Protein AF-0000000084720239 (afdb_homodimer)

Secondary structure (DSSP, 8-state):
-HHHHHHHHHH-STT--HHHHHHHHT--HHHHHHHH-SHHHHHHHHHHHHHHHHHHHHHHHHHSSSSHHHHHHHHHHTTS-SSHHHHTT--HHHHHHHHHTTS-HHHHHHHHHHHHHHHHHHHHHHHHHHHTTSB-TTS-HHHHHHHHHHHHHHHHHHHHTT--HHHHHHHHHHHHHTTB--/-HHHHHHHHHH-STT--HHHHHHHHT--HHHHHHHH-SHHHHHHHHHHHHHHHHHHHHHHHHHSSSSHHHHHHHHHHTTS-SSHHHHTT--HHHHHHHHHTTS-HHHHHHHHHHHHHHHHHHHHHHHHHHHTTSB-TTS-HHHHHHHHHHHHHHHHHHHHTT--HHHHHHHHHHHHHTTB--

Organism: Cystobacter fuscus (strain ATCC 25194 / DSM 2262 / NBRC 100088 / M29) (NCBI:txid1242864)

Radius of gyration: 20.99 Å; Cα contacts (8 Å, |Δi|>4): 482; chains: 2; bounding box: 48×57×39 Å

Nearest PDB structures (foldseek):
  2g7s-assembly1_A-2  TM=8.317E-01  e=1.756E-05  Agrobacterium fabrum str. C58
  2g3b-assembly1_B  TM=8.197E-01  e=4.058E-05  Rhodococcus jostii RHA1
  4yze-assembly1_C  TM=7.922E-01  e=3.332E-05  Escherichia coli K-12
  2gfn-assembly1_B  TM=8.121E-01  e=4.322E-04  Rhodococcus jostii RHA1
  2hku-assembly1_B  TM=6.685E-01  e=5.263E-04  Rhodococcus jostii RHA1

Sequence (364 aa):
MEKAIDVFWSKGFAATSTDDLLNAMGIGRQSLYNAFGDKRQLYLEALRAYQRNTTSGHLARLTSPTSPLDGILDLLIGLVPEDDARRSLGCMGVGSVGEFGTTDPELIEMREKIAPVLHARLVQRIREGQAKGEIDGSLEPAEAASFIQMTMTGLQVAARGGAGADDLHGLARFTVDRLRAKMEKAIDVFWSKGFAATSTDDLLNAMGIGRQSLYNAFGDKRQLYLEALRAYQRNTTSGHLARLTSPTSPLDGILDLLIGLVPEDDARRSLGCMGVGSVGEFGTTDPELIEMREKIAPVLHARLVQRIREGQAKGEIDGSLEPAEAASFIQMTMTGLQVAARGGAGADDLHGLARFTVDRLRAK

Solvent-accessible surface area (backbone atoms only — not comparable to full-atom values): 18760 Å² total; per-residue (Å²): 103,70,50,50,31,52,50,40,42,65,46,32,69,68,62,47,48,71,64,58,47,30,65,64,60,70,52,53,71,66,56,46,37,73,74,46,45,52,72,66,50,40,47,53,51,27,50,51,53,50,49,53,54,49,50,54,50,42,51,48,37,34,60,66,43,88,48,33,64,58,1,53,41,40,32,50,46,66,73,54,47,87,51,64,76,63,23,33,45,41,42,55,68,62,38,48,31,60,60,44,26,71,76,39,67,68,61,44,50,54,48,64,64,50,53,56,56,56,41,52,50,39,22,50,38,43,48,52,13,29,76,71,60,56,24,35,72,83,59,56,40,65,60,53,25,51,46,50,54,32,46,51,48,14,52,30,53,40,20,12,51,57,55,51,60,67,61,50,44,50,49,37,50,54,55,50,59,58,44,39,43,128,103,69,51,51,30,53,50,40,40,64,45,33,70,69,64,46,46,72,64,58,48,30,64,62,60,69,51,53,71,67,56,46,36,72,73,47,45,51,72,67,51,41,46,53,50,28,50,50,54,49,49,53,54,50,50,52,51,42,52,48,36,35,60,66,44,86,48,34,62,56,1,52,42,40,33,50,47,67,72,54,46,86,49,63,76,64,23,32,46,41,42,54,68,60,39,49,32,60,60,42,27,70,76,39,68,68,61,45,50,55,48,64,63,48,53,54,55,57,41,53,52,40,23,52,36,44,48,52,13,29,74,71,60,55,23,35,72,84,59,56,40,64,59,53,25,52,48,51,53,33,44,51,48,15,51,30,53,41,20,12,50,57,54,52,60,67,61,50,43,49,48,38,52,54,54,52,59,58,44,38,43,128

Structure (mmCIF, N/CA/C/O backbone):
data_AF-0000000084720239-model_v1
#
loop_
_entity.id
_entity.type
_entity.pdbx_description
1 polymer 'Transcriptional regulator, TetR family'
#
loop_
_atom_site.group_PDB
_atom_site.id
_atom_site.type_symbol
_atom_site.label_atom_id
_atom_site.label_alt_id
_atom_site.label_comp_id
_atom_site.label_asym_id
_atom_site.label_entity_id
_atom_site.label_seq_id
_atom_site.pdbx_PDB_ins_code
_atom_site.Cartn_x
_atom_site.Cartn_y
_atom_site.Cartn_z
_atom_site.occupancy
_atom_site.B_iso_or_equiv
_atom_site.auth_seq_id
_atom_site.auth_comp_id
_atom_site.auth_asym_id
_atom_site.auth_atom_id
_atom_site.pdbx_PDB_model_num
ATOM 1 N N . MET A 1 1 ? 21.906 -10.68 -12.008 1 92.69 1 MET A N 1
ATOM 2 C CA . MET A 1 1 ? 21.016 -10.359 -10.891 1 92.69 1 MET A CA 1
ATOM 3 C C . MET A 1 1 ? 19.969 -9.328 -11.305 1 92.69 1 MET A C 1
ATOM 5 O O . MET A 1 1 ? 18.797 -9.469 -10.977 1 92.69 1 MET A O 1
ATOM 9 N N . GLU A 1 2 ? 20.359 -8.336 -12.109 1 95.5 2 GLU A N 1
ATOM 10 C CA . GLU A 1 2 ? 19.453 -7.266 -12.531 1 95.5 2 GLU A CA 1
ATOM 11 C C . GLU A 1 2 ? 18.297 -7.816 -13.367 1 95.5 2 GLU A C 1
ATOM 13 O O . GLU A 1 2 ? 17.156 -7.375 -13.227 1 95.5 2 GLU A O 1
ATOM 18 N N . LYS A 1 3 ? 18.594 -8.742 -14.164 1 96.94 3 LYS A N 1
ATOM 19 C CA . LYS A 1 3 ? 17.547 -9.344 -15 1 96.94 3 LYS A CA 1
ATOM 20 C C . LYS A 1 3 ? 16.562 -10.141 -14.156 1 96.94 3 LYS A C 1
ATOM 22 O O . LYS A 1 3 ? 15.359 -10.117 -14.422 1 96.94 3 LYS A O 1
ATOM 27 N N . ALA A 1 4 ? 17.094 -10.859 -13.164 1 97.5 4 ALA A N 1
ATOM 28 C CA . ALA A 1 4 ? 16.219 -11.602 -12.25 1 97.5 4 ALA A CA 1
ATOM 29 C C . ALA A 1 4 ? 15.32 -10.648 -11.461 1 97.5 4 ALA A C 1
ATOM 31 O O . ALA A 1 4 ? 14.125 -10.906 -11.297 1 97.5 4 ALA A O 1
ATOM 32 N N . ILE A 1 5 ? 15.922 -9.555 -11 1 97.81 5 ILE A N 1
ATOM 33 C CA . ILE A 1 5 ? 15.164 -8.539 -10.273 1 97.81 5 ILE A CA 1
ATOM 34 C C . ILE A 1 5 ? 14.016 -8.023 -11.141 1 97.81 5 ILE A C 1
ATOM 36 O O . ILE A 1 5 ? 12.875 -7.953 -10.695 1 97.81 5 ILE A O 1
ATOM 40 N N . ASP A 1 6 ? 14.297 -7.75 -12.375 1 97.19 6 ASP A N 1
ATOM 41 C CA . ASP A 1 6 ? 13.289 -7.195 -13.281 1 97.19 6 ASP A CA 1
ATOM 42 C C . ASP A 1 6 ? 12.109 -8.148 -13.438 1 97.19 6 ASP A C 1
ATOM 44 O O . ASP A 1 6 ? 10.953 -7.719 -13.453 1 97.19 6 ASP A O 1
ATOM 48 N N . VAL A 1 7 ? 12.398 -9.445 -13.555 1 97.69 7 VAL A N 1
ATOM 49 C CA . VAL A 1 7 ? 11.359 -10.453 -13.742 1 97.69 7 VAL A CA 1
ATOM 50 C C . VAL A 1 7 ? 10.508 -10.57 -12.484 1 97.69 7 VAL A C 1
ATOM 52 O O . VAL A 1 7 ? 9.281 -10.469 -12.539 1 97.69 7 VAL A O 1
ATOM 55 N N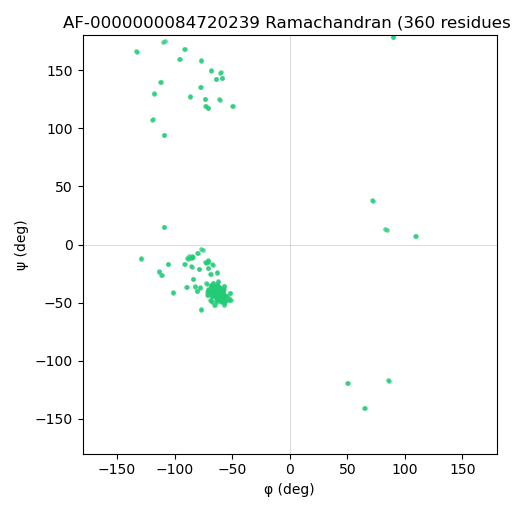 . PHE A 1 8 ? 11.164 -10.703 -11.305 1 97.94 8 PHE A N 1
ATOM 56 C CA . PHE A 1 8 ? 10.445 -10.844 -10.047 1 97.94 8 PHE A CA 1
ATOM 57 C C . PHE A 1 8 ? 9.68 -9.57 -9.711 1 97.94 8 PHE A C 1
ATOM 59 O O . PHE A 1 8 ? 8.578 -9.625 -9.172 1 97.94 8 PHE A O 1
ATOM 66 N N . TRP A 1 9 ? 10.297 -8.492 -10.031 1 97.38 9 TRP A N 1
ATOM 67 C CA . TRP A 1 9 ? 9.688 -7.195 -9.766 1 97.38 9 TRP A CA 1
ATOM 68 C C . TRP A 1 9 ? 8.422 -7.008 -10.602 1 97.38 9 TRP A C 1
ATOM 70 O O . TRP A 1 9 ? 7.402 -6.531 -10.094 1 97.38 9 TRP A O 1
ATOM 80 N N . SER A 1 10 ? 8.406 -7.395 -11.766 1 95.69 10 SER A N 1
ATOM 81 C CA . SER A 1 10 ? 7.293 -7.199 -12.68 1 95.69 10 SER A CA 1
ATOM 82 C C . SER A 1 10 ? 6.172 -8.195 -12.414 1 95.69 10 SER A C 1
ATOM 84 O O . SER A 1 10 ? 4.996 -7.832 -12.414 1 95.69 10 SER A O 1
ATOM 86 N N . LYS A 1 11 ? 6.496 -9.469 -12.055 1 95.19 11 LYS A N 1
ATOM 87 C CA . LYS A 1 11 ? 5.496 -10.531 -12.062 1 95.19 11 LYS A CA 1
ATOM 88 C C . LYS A 1 11 ? 5.156 -10.984 -10.648 1 95.19 11 LYS A C 1
ATOM 90 O O . LYS A 1 11 ? 4.074 -11.523 -10.398 1 95.19 11 LYS A O 1
ATOM 95 N N . GLY A 1 12 ? 6.141 -10.773 -9.789 1 96.25 12 GLY A N 1
ATOM 96 C CA . GLY A 1 12 ? 6.027 -11.406 -8.484 1 96.25 12 GLY A CA 1
ATOM 97 C C . GLY A 1 12 ? 6.633 -12.797 -8.445 1 96.25 12 GLY A C 1
ATOM 98 O O . GLY A 1 12 ? 7.145 -13.281 -9.461 1 96.25 12 GLY A O 1
ATOM 99 N N . PHE A 1 13 ? 6.602 -13.422 -7.305 1 97.44 13 PHE A N 1
ATOM 100 C CA . PHE A 1 13 ? 7.23 -14.727 -7.109 1 97.44 13 PHE A CA 1
ATOM 101 C C . PHE A 1 13 ? 6.383 -15.836 -7.719 1 97.44 13 PHE A C 1
ATOM 103 O O . PHE A 1 13 ? 6.863 -16.609 -8.555 1 97.44 13 PHE A O 1
ATOM 110 N N . ALA A 1 14 ? 5.148 -15.922 -7.309 1 96.31 14 ALA A N 1
ATOM 111 C CA . ALA A 1 14 ? 4.281 -17.031 -7.691 1 96.31 14 ALA A CA 1
ATOM 112 C C . ALA A 1 14 ? 4.059 -17.062 -9.203 1 96.31 14 ALA A C 1
ATOM 114 O O . ALA A 1 14 ? 4.027 -18.125 -9.812 1 96.31 14 ALA A O 1
ATOM 115 N N . ALA A 1 15 ? 3.982 -15.922 -9.828 1 96 15 ALA A N 1
ATOM 116 C CA . ALA A 1 15 ? 3.643 -15.836 -11.242 1 96 15 ALA A CA 1
ATOM 117 C C . ALA A 1 15 ? 4.883 -16.016 -12.117 1 96 15 ALA A C 1
ATOM 119 O O . ALA A 1 15 ? 4.781 -16.109 -13.344 1 96 15 ALA A O 1
ATOM 120 N N . THR A 1 16 ? 6.039 -15.977 -11.516 1 97.5 16 THR A N 1
ATOM 121 C CA . THR A 1 16 ? 7.289 -16.172 -12.242 1 97.5 16 THR A CA 1
ATOM 122 C C . THR A 1 16 ? 7.625 -17.656 -12.344 1 97.5 16 THR A C 1
ATOM 124 O O . THR A 1 16 ? 7.637 -18.375 -11.336 1 97.5 16 THR A O 1
ATOM 127 N N . SER A 1 17 ? 7.867 -18.094 -13.523 1 96.88 17 SER A N 1
ATOM 128 C CA . SER A 1 17 ? 8.344 -19.469 -13.719 1 96.88 17 SER A CA 1
ATOM 129 C C . SER A 1 17 ? 9.867 -19.516 -13.828 1 96.88 17 SER A C 1
ATOM 131 O O . SER A 1 17 ? 10.5 -18.484 -14.078 1 96.88 17 SER A O 1
ATOM 133 N N . THR A 1 18 ? 10.375 -20.703 -13.578 1 96.5 18 THR A N 1
ATOM 134 C CA . THR A 1 18 ? 11.805 -20.891 -13.797 1 96.5 18 THR A CA 1
ATOM 135 C C . THR A 1 18 ? 12.18 -20.562 -15.242 1 96.5 18 THR A C 1
ATOM 137 O O . THR A 1 18 ? 13.219 -19.953 -15.492 1 96.5 18 THR A O 1
ATOM 140 N N . ASP A 1 19 ? 11.328 -20.922 -16.188 1 97.06 19 ASP A N 1
ATOM 141 C CA . ASP A 1 19 ? 11.586 -20.625 -17.594 1 97.06 19 ASP A CA 1
ATOM 142 C C . ASP A 1 19 ? 11.648 -19.125 -17.844 1 97.06 19 ASP A C 1
ATOM 144 O O . ASP A 1 19 ? 12.453 -18.656 -18.641 1 97.06 19 ASP A O 1
ATOM 148 N N . ASP A 1 20 ? 10.758 -18.328 -17.219 1 97.44 20 ASP A N 1
ATOM 149 C CA . ASP A 1 20 ? 10.82 -16.875 -17.312 1 97.44 20 ASP A CA 1
ATOM 150 C C . ASP A 1 20 ? 12.211 -16.359 -16.938 1 97.44 20 ASP A C 1
ATOM 152 O O . ASP A 1 20 ? 12.766 -15.5 -17.625 1 97.44 20 ASP A O 1
ATOM 156 N N . LEU A 1 21 ? 12.766 -16.875 -15.82 1 97.81 21 LEU A N 1
ATOM 157 C CA . LEU A 1 21 ? 14.062 -16.453 -15.305 1 97.81 21 LEU A CA 1
ATOM 158 C C . LEU A 1 21 ? 15.188 -16.875 -16.25 1 97.81 21 LEU A C 1
ATOM 160 O O . LEU A 1 21 ? 16.062 -16.078 -16.578 1 97.81 21 LEU A O 1
ATOM 164 N N . LEU A 1 22 ? 15.102 -18.156 -16.734 1 97.44 22 LEU A N 1
ATOM 165 C CA . LEU A 1 22 ? 16.125 -18.656 -17.641 1 97.44 22 LEU A CA 1
ATOM 166 C C . LEU A 1 22 ? 16.172 -17.844 -18.922 1 97.44 22 LEU A C 1
ATOM 168 O O . LEU A 1 22 ? 17.25 -17.438 -19.359 1 97.44 22 LEU A O 1
ATOM 172 N N . ASN A 1 23 ? 15.078 -17.578 -19.469 1 97.88 23 ASN A N 1
ATOM 173 C CA . ASN A 1 23 ? 14.977 -16.797 -20.703 1 97.88 23 ASN A CA 1
ATOM 174 C C . ASN A 1 23 ? 15.492 -15.375 -20.5 1 97.88 23 ASN A C 1
ATOM 176 O O . ASN A 1 23 ? 16.25 -14.859 -21.328 1 97.88 23 ASN A O 1
ATOM 180 N N . ALA A 1 24 ? 15.141 -14.742 -19.438 1 97.12 24 ALA A N 1
ATOM 181 C CA . ALA A 1 24 ? 15.523 -13.359 -19.172 1 97.12 24 ALA A CA 1
ATOM 182 C C . ALA A 1 24 ? 17.016 -13.25 -18.906 1 97.12 24 ALA A C 1
ATOM 184 O O . ALA A 1 24 ? 17.672 -12.289 -19.328 1 97.12 24 ALA A O 1
ATOM 185 N N . MET A 1 25 ? 17.5 -14.211 -18.188 1 96.81 25 MET A N 1
ATOM 186 C CA . MET A 1 25 ? 18.891 -14.148 -17.75 1 96.81 25 MET A CA 1
ATOM 187 C C . MET A 1 25 ? 19.828 -14.703 -18.812 1 96.81 25 MET A C 1
ATOM 189 O O . MET A 1 25 ? 21.047 -14.477 -18.766 1 96.81 25 MET A O 1
ATOM 193 N N . GLY A 1 26 ? 19.281 -15.438 -19.688 1 96.94 26 GLY A N 1
ATOM 194 C CA . GLY A 1 26 ? 20.094 -16.016 -20.766 1 96.94 26 GLY A CA 1
ATOM 195 C C . GLY A 1 26 ? 21.016 -17.109 -20.297 1 96.94 26 GLY A C 1
ATOM 196 O O . GLY A 1 26 ? 22.156 -17.219 -20.75 1 96.94 26 GLY A O 1
ATOM 197 N N . ILE A 1 27 ? 20.547 -17.922 -19.375 1 95.31 27 ILE A N 1
ATOM 198 C CA . ILE A 1 27 ? 21.359 -19 -18.844 1 95.31 27 ILE A CA 1
ATOM 199 C C . ILE A 1 27 ? 20.547 -20.297 -18.812 1 95.31 27 ILE A C 1
ATOM 201 O O . ILE A 1 27 ? 19.312 -20.25 -18.938 1 95.31 27 ILE A O 1
ATOM 205 N N . GLY A 1 28 ? 21.219 -21.422 -18.609 1 94.5 28 GLY A N 1
ATOM 206 C CA . GLY A 1 28 ? 20.531 -22.703 -18.516 1 94.5 28 GLY A CA 1
ATOM 207 C C . GLY A 1 28 ? 20.156 -23.062 -17.094 1 94.5 28 GLY A C 1
ATOM 208 O O . GLY A 1 28 ? 20.594 -22.406 -16.141 1 94.5 28 GLY A O 1
ATOM 209 N N . ARG A 1 29 ? 19.359 -24.047 -16.938 1 94.62 29 ARG A N 1
ATOM 210 C CA . ARG A 1 29 ? 18.844 -24.516 -15.656 1 94.62 29 ARG A CA 1
ATOM 211 C C . ARG A 1 29 ? 19.984 -24.906 -14.727 1 94.62 29 ARG A C 1
ATOM 213 O O . ARG A 1 29 ? 19.969 -24.594 -13.539 1 94.62 29 ARG A O 1
ATOM 220 N N . GLN A 1 30 ? 20.969 -25.594 -15.312 1 94.19 30 GLN A N 1
ATOM 221 C CA . GLN A 1 30 ? 22.094 -26.047 -14.5 1 94.19 30 GLN A CA 1
ATOM 222 C C . GLN A 1 30 ? 22.891 -24.859 -13.969 1 94.19 30 GLN A C 1
ATOM 224 O O . GLN A 1 30 ? 23.312 -24.859 -12.812 1 94.19 30 GLN A O 1
ATOM 229 N N . SER A 1 31 ? 23.094 -23.938 -14.766 1 94.25 31 SER A N 1
ATOM 230 C CA . SER A 1 31 ? 23.812 -22.734 -14.367 1 94.25 31 SER A CA 1
ATOM 231 C C . SER A 1 31 ? 23.078 -22 -13.242 1 94.25 31 SER A C 1
ATOM 233 O O . SER A 1 31 ? 23.688 -21.547 -12.281 1 94.25 31 SER A O 1
ATOM 235 N N . LEU A 1 32 ? 21.719 -21.828 -13.367 1 94.31 32 LEU A N 1
ATOM 236 C CA . LEU A 1 32 ? 20.906 -21.188 -12.336 1 94.31 32 LEU A CA 1
ATOM 237 C C . LEU A 1 32 ? 21.031 -21.938 -11.016 1 94.31 32 LEU A C 1
ATOM 239 O O . LEU A 1 32 ? 21.266 -21.312 -9.969 1 94.31 32 LEU A O 1
ATOM 243 N N . TYR A 1 33 ? 20.953 -23.234 -11.141 1 93.69 33 TYR A N 1
ATOM 244 C CA . TYR A 1 33 ? 21.016 -24.062 -9.945 1 93.69 33 TYR A CA 1
ATOM 245 C C . TYR A 1 33 ? 22.391 -23.953 -9.281 1 93.69 33 TYR A C 1
ATOM 247 O O . TYR A 1 33 ? 22.5 -23.844 -8.062 1 93.69 33 TYR A O 1
ATOM 255 N N . ASN A 1 34 ? 23.406 -23.938 -10.039 1 95.44 34 ASN A N 1
ATOM 256 C CA . ASN A 1 34 ? 24.766 -23.875 -9.516 1 95.44 34 ASN A CA 1
ATOM 257 C C . ASN A 1 34 ? 25.047 -22.516 -8.875 1 95.44 34 ASN A C 1
ATOM 259 O O . ASN A 1 34 ? 25.734 -22.453 -7.844 1 95.44 34 ASN A O 1
ATOM 263 N N . ALA A 1 35 ? 24.484 -21.594 -9.445 1 93.81 35 ALA A N 1
ATOM 264 C CA . ALA A 1 35 ? 24.828 -20.234 -9.023 1 93.81 35 ALA A CA 1
ATOM 265 C C . ALA A 1 35 ? 23.922 -19.766 -7.883 1 93.81 35 ALA A C 1
ATOM 267 O O . ALA A 1 35 ? 24.359 -19.062 -6.977 1 93.81 35 ALA A O 1
ATOM 268 N N . PHE A 1 36 ? 22.609 -20.156 -7.906 1 93.94 36 PHE A N 1
ATOM 269 C CA . PHE A 1 36 ? 21.656 -19.531 -6.988 1 93.94 36 PHE A CA 1
ATOM 270 C C . PHE A 1 36 ? 20.859 -20.578 -6.227 1 93.94 36 PHE A C 1
ATOM 272 O O . PHE A 1 36 ? 20.203 -20.266 -5.234 1 93.94 36 PHE A O 1
ATOM 279 N N . GLY A 1 37 ? 21.031 -21.734 -6.746 1 94.12 37 GLY A N 1
ATOM 280 C CA . GLY A 1 37 ? 20.188 -22.781 -6.195 1 94.12 37 GLY A CA 1
ATOM 281 C C . GLY A 1 37 ? 18.828 -22.859 -6.863 1 94.12 37 GLY A C 1
ATOM 282 O O . GLY A 1 37 ? 18.734 -22.984 -8.086 1 94.12 37 GLY A O 1
ATOM 283 N N . ASP A 1 38 ? 17.719 -22.625 -6.086 1 94.31 38 ASP A N 1
ATOM 284 C CA . ASP A 1 38 ? 16.375 -22.734 -6.645 1 94.31 38 ASP A CA 1
ATOM 285 C C . ASP A 1 38 ? 15.727 -21.359 -6.801 1 94.31 38 ASP A C 1
ATOM 287 O O . ASP A 1 38 ? 16.359 -20.344 -6.516 1 94.31 38 ASP A O 1
ATOM 291 N N . LYS A 1 39 ? 14.555 -21.312 -7.379 1 96.25 39 LYS A N 1
ATOM 292 C CA . LYS A 1 39 ? 13.805 -20.094 -7.637 1 96.25 39 LYS A CA 1
ATOM 293 C C . LYS A 1 39 ? 13.656 -19.25 -6.367 1 96.25 39 LYS A C 1
ATOM 295 O O . LYS A 1 39 ? 13.812 -18.031 -6.395 1 96.25 39 LYS A O 1
ATOM 300 N N . ARG A 1 40 ? 13.383 -19.906 -5.281 1 96.31 40 ARG A N 1
ATOM 301 C CA . ARG A 1 40 ? 13.18 -19.219 -4.016 1 96.31 40 ARG A CA 1
ATOM 302 C C . ARG A 1 40 ? 14.445 -18.5 -3.566 1 96.31 40 ARG A C 1
ATOM 304 O O . ARG A 1 40 ? 14.406 -17.328 -3.186 1 96.31 40 ARG A O 1
ATOM 311 N N . GLN A 1 41 ? 15.5 -19.141 -3.572 1 96.38 41 GLN A N 1
ATOM 312 C CA . GLN A 1 41 ? 16.766 -18.547 -3.174 1 96.38 41 GLN A CA 1
ATOM 313 C C . GLN A 1 41 ? 17.141 -17.375 -4.09 1 96.38 41 GLN A C 1
ATOM 315 O O . GLN A 1 41 ? 17.656 -16.359 -3.627 1 96.38 41 GLN A O 1
ATOM 320 N N . LEU A 1 42 ? 16.969 -17.625 -5.414 1 97.5 42 LEU A N 1
ATOM 321 C CA . LEU A 1 42 ? 17.219 -16.531 -6.355 1 97.5 42 LEU A CA 1
ATOM 322 C C . LEU A 1 42 ? 16.328 -15.336 -6.047 1 97.5 42 LEU A C 1
ATOM 324 O O . LEU A 1 42 ? 16.766 -14.195 -6.133 1 97.5 42 LEU A O 1
ATOM 328 N N . TYR A 1 43 ? 15.094 -15.555 -5.715 1 98.12 43 TYR A N 1
ATOM 329 C CA . TYR A 1 43 ? 14.164 -14.484 -5.359 1 98.12 43 TYR A CA 1
ATOM 330 C C . TYR A 1 43 ? 14.672 -13.703 -4.156 1 98.12 43 TYR A C 1
ATOM 332 O O . TYR A 1 43 ? 14.672 -12.469 -4.164 1 98.12 43 TYR A O 1
ATOM 340 N N . LEU A 1 44 ? 15.07 -14.398 -3.102 1 97.69 44 LEU A N 1
ATOM 341 C CA . LEU A 1 44 ? 15.562 -13.758 -1.889 1 97.69 44 LEU A CA 1
ATOM 342 C C . LEU A 1 44 ? 16.781 -12.883 -2.189 1 97.69 44 LEU A C 1
ATOM 344 O O . LEU A 1 44 ? 16.891 -11.758 -1.694 1 97.69 44 LEU A O 1
ATOM 348 N N . GLU A 1 45 ? 17.625 -13.391 -3.008 1 97 45 GLU A N 1
ATOM 349 C CA . GLU A 1 45 ? 18.812 -12.633 -3.381 1 97 45 GLU A CA 1
ATOM 350 C C . GLU A 1 45 ? 18.438 -11.391 -4.188 1 97 45 GLU A C 1
ATOM 352 O O . GLU A 1 45 ? 19 -10.312 -3.98 1 97 45 GLU A O 1
ATOM 357 N N . ALA A 1 46 ? 17.547 -11.586 -5.121 1 98 46 ALA A N 1
ATOM 358 C CA . ALA A 1 46 ? 17.062 -10.477 -5.941 1 98 46 ALA A CA 1
ATOM 359 C C . ALA A 1 46 ? 16.422 -9.398 -5.078 1 98 46 ALA A C 1
ATOM 361 O O . ALA A 1 46 ? 16.703 -8.203 -5.25 1 98 46 ALA A O 1
ATOM 362 N N . LEU A 1 47 ? 15.586 -9.781 -4.16 1 97.94 47 LEU A N 1
ATOM 363 C CA . LEU A 1 47 ? 14.906 -8.852 -3.275 1 97.94 47 LEU A CA 1
ATOM 364 C C . LEU A 1 47 ? 15.898 -8.117 -2.383 1 97.94 47 LEU A C 1
ATOM 366 O O . LEU A 1 47 ? 15.773 -6.906 -2.172 1 97.94 47 LEU A O 1
ATOM 370 N N . ARG A 1 48 ? 16.844 -8.836 -1.846 1 96.75 48 ARG A N 1
ATOM 371 C CA . ARG A 1 48 ? 17.875 -8.219 -1.021 1 96.75 48 ARG A CA 1
ATOM 372 C C . ARG A 1 48 ? 18.641 -7.156 -1.804 1 96.75 48 ARG A C 1
ATOM 374 O O . ARG A 1 48 ? 18.891 -6.066 -1.293 1 96.75 48 ARG A O 1
ATOM 381 N N . ALA A 1 49 ? 19.047 -7.551 -2.984 1 96.81 49 ALA A N 1
ATOM 382 C CA . ALA A 1 49 ? 19.781 -6.605 -3.828 1 96.81 49 ALA A CA 1
ATOM 383 C C . ALA A 1 49 ? 18.922 -5.383 -4.145 1 96.81 49 ALA A C 1
ATOM 385 O O . ALA A 1 49 ? 19.406 -4.25 -4.102 1 96.81 49 ALA A O 1
ATOM 386 N N . TYR A 1 50 ? 17.703 -5.613 -4.473 1 97.19 50 TYR A N 1
ATOM 387 C CA . TYR A 1 50 ? 16.766 -4.531 -4.742 1 97.19 50 TYR A CA 1
ATOM 388 C C . TYR A 1 50 ? 16.656 -3.598 -3.543 1 97.19 50 TYR A C 1
ATOM 390 O O . TYR A 1 50 ? 16.734 -2.377 -3.689 1 97.19 50 TYR A O 1
ATOM 398 N N . GLN A 1 51 ? 16.406 -4.148 -2.41 1 95.81 51 GLN A N 1
ATOM 399 C CA . GLN A 1 51 ? 16.172 -3.373 -1.197 1 95.81 51 GLN A CA 1
ATOM 400 C C . GLN A 1 51 ? 17.406 -2.564 -0.818 1 95.81 51 GLN A C 1
ATOM 402 O O . GLN A 1 51 ? 17.297 -1.421 -0.37 1 95.81 51 GLN A O 1
ATOM 407 N N . ARG A 1 52 ? 18.547 -3.178 -0.944 1 94.12 52 ARG A N 1
ATOM 408 C CA . ARG A 1 52 ? 19.797 -2.467 -0.646 1 94.12 52 ARG A CA 1
ATOM 409 C C . ARG A 1 52 ? 19.938 -1.227 -1.523 1 94.12 52 ARG A C 1
ATOM 411 O O . ARG A 1 52 ? 20.25 -0.142 -1.028 1 94.12 52 ARG A O 1
ATOM 418 N N . ASN A 1 53 ? 19.703 -1.439 -2.771 1 94.44 53 ASN A N 1
ATOM 419 C CA . ASN A 1 53 ? 19.844 -0.339 -3.721 1 94.44 53 ASN A CA 1
ATOM 420 C C . ASN A 1 53 ? 18.797 0.748 -3.467 1 94.44 53 ASN A C 1
ATOM 422 O O . ASN A 1 53 ? 19.125 1.936 -3.447 1 94.44 53 ASN A O 1
ATOM 426 N N . THR A 1 54 ? 17.625 0.368 -3.221 1 95.44 54 THR A N 1
ATOM 427 C CA . THR A 1 54 ? 16.547 1.342 -3.047 1 95.44 54 THR A CA 1
ATOM 428 C C . THR A 1 54 ? 16.703 2.088 -1.725 1 95.44 54 THR A C 1
ATOM 430 O O . THR A 1 54 ? 16.484 3.299 -1.66 1 95.44 54 THR A O 1
ATOM 433 N N . THR A 1 55 ? 17.078 1.348 -0.672 1 96.12 55 THR A N 1
ATOM 434 C CA . THR A 1 55 ? 17.25 1.98 0.63 1 96.12 55 THR A CA 1
ATOM 435 C C . THR A 1 55 ? 18.375 3.02 0.582 1 96.12 55 THR A C 1
ATOM 437 O O . THR A 1 55 ? 18.234 4.113 1.131 1 96.12 55 THR A O 1
ATOM 440 N N . SER A 1 56 ? 19.453 2.705 -0.083 1 96.75 56 SER A N 1
ATOM 441 C CA . SER A 1 56 ? 20.547 3.658 -0.243 1 96.75 56 SER A CA 1
ATOM 442 C C . SER A 1 56 ? 20.078 4.922 -0.955 1 96.75 56 SER A C 1
ATOM 444 O O . SER A 1 56 ? 20.453 6.035 -0.572 1 96.75 56 SER A O 1
ATOM 446 N N . GLY A 1 57 ? 19.281 4.785 -1.98 1 97.19 57 GLY A N 1
ATOM 447 C CA . GLY A 1 57 ? 18.719 5.926 -2.682 1 97.19 57 GLY A CA 1
ATOM 448 C C . GLY A 1 57 ? 17.797 6.762 -1.814 1 97.19 57 GLY A C 1
ATOM 449 O O . GLY A 1 57 ? 17.844 7.992 -1.85 1 97.19 57 GLY A O 1
ATOM 450 N N . HIS A 1 58 ? 16.922 6.078 -1.037 1 98.06 58 HIS A N 1
ATOM 451 C CA . HIS A 1 58 ? 16.031 6.773 -0.115 1 98.06 58 HIS A CA 1
ATOM 452 C C . HIS A 1 58 ? 16.828 7.617 0.882 1 98.06 58 HIS A C 1
ATOM 454 O O . HIS A 1 58 ? 16.516 8.789 1.09 1 98.06 58 HIS A O 1
ATOM 460 N N . LEU A 1 59 ? 17.828 6.984 1.452 1 98.12 59 LEU A N 1
ATOM 461 C CA . LEU A 1 59 ? 18.641 7.668 2.463 1 98.12 59 LEU A CA 1
ATOM 462 C C . LEU A 1 59 ? 19.375 8.859 1.86 1 98.12 59 LEU A C 1
ATOM 464 O O . LEU A 1 59 ? 19.469 9.914 2.484 1 98.12 59 LEU A O 1
ATOM 468 N N . ALA A 1 60 ? 19.859 8.688 0.665 1 98.31 60 ALA A N 1
ATOM 469 C CA . ALA A 1 60 ? 20.578 9.773 -0.011 1 98.31 60 ALA A CA 1
ATOM 470 C C . ALA A 1 60 ? 19.641 10.961 -0.251 1 98.31 60 ALA A C 1
ATOM 472 O O . ALA A 1 60 ? 20.016 12.102 0.034 1 98.31 60 ALA A O 1
ATOM 473 N N . ARG A 1 61 ? 18.469 10.734 -0.741 1 98.38 61 ARG A N 1
ATOM 474 C CA . ARG A 1 61 ? 17.5 11.805 -1.001 1 98.38 61 ARG A CA 1
ATOM 475 C C . ARG A 1 61 ? 17.078 12.492 0.294 1 98.38 61 ARG A C 1
ATOM 477 O O . ARG A 1 61 ? 16.984 13.719 0.343 1 98.38 61 ARG A O 1
ATOM 484 N N . LEU A 1 62 ? 16.891 11.688 1.346 1 98.56 62 LEU A N 1
ATOM 485 C CA . LEU A 1 62 ? 16.453 12.188 2.645 1 98.56 62 LEU A CA 1
ATOM 486 C C . LEU A 1 62 ? 17.516 13.078 3.273 1 98.56 62 LEU A C 1
ATOM 488 O O . LEU A 1 62 ? 17.188 14.086 3.91 1 98.56 62 LEU A O 1
ATOM 492 N N . THR A 1 63 ? 18.781 12.797 3.033 1 97.81 63 THR A N 1
ATOM 493 C CA . THR A 1 63 ? 19.828 13.391 3.85 1 97.81 63 THR A CA 1
ATOM 494 C C . THR A 1 63 ? 20.562 14.484 3.078 1 97.81 63 THR A C 1
ATOM 496 O O . THR A 1 63 ? 21.266 15.312 3.67 1 97.81 63 THR A O 1
ATOM 499 N N . SER A 1 64 ? 20.422 14.516 1.814 1 97.56 64 SER A N 1
ATOM 500 C CA . SER A 1 64 ? 21.219 15.406 0.979 1 97.56 64 SER A CA 1
ATOM 501 C C . SER A 1 64 ? 20.844 16.859 1.204 1 97.56 64 SER A C 1
ATOM 503 O O . SER A 1 64 ? 21.719 17.719 1.358 1 97.56 64 SER A O 1
ATOM 505 N N . PRO A 1 65 ? 19.578 17.234 1.204 1 97.5 65 PRO A N 1
ATOM 506 C CA . PRO A 1 65 ? 19.234 18.641 1.384 1 97.5 65 PRO A CA 1
ATOM 507 C C . PRO A 1 65 ? 19.547 19.156 2.789 1 97.5 65 PRO A C 1
ATOM 509 O O . PRO A 1 65 ? 19.422 18.406 3.764 1 97.5 65 PRO A O 1
ATOM 512 N N . THR A 1 66 ? 19.859 20.406 2.828 1 97.19 66 THR A N 1
ATOM 513 C CA . THR A 1 66 ? 20.062 21.047 4.121 1 97.19 66 THR A CA 1
ATOM 514 C C . THR A 1 66 ? 18.75 21.141 4.887 1 97.19 66 THR A C 1
ATOM 516 O O . THR A 1 66 ? 18.703 20.891 6.094 1 97.19 66 THR A O 1
ATOM 519 N N . SER A 1 67 ? 17.703 21.469 4.227 1 98.19 67 SER A N 1
ATOM 520 C CA . SER A 1 67 ? 16.375 21.516 4.828 1 98.19 67 SER A CA 1
ATOM 521 C C . SER A 1 67 ? 15.836 20.109 5.082 1 98.19 67 SER A C 1
ATOM 523 O O . SER A 1 67 ? 15.664 19.328 4.145 1 98.19 67 SER A O 1
ATOM 525 N N . PRO A 1 68 ? 15.547 19.766 6.379 1 98.31 68 PRO A N 1
ATOM 526 C CA . PRO A 1 68 ? 14.961 18.453 6.6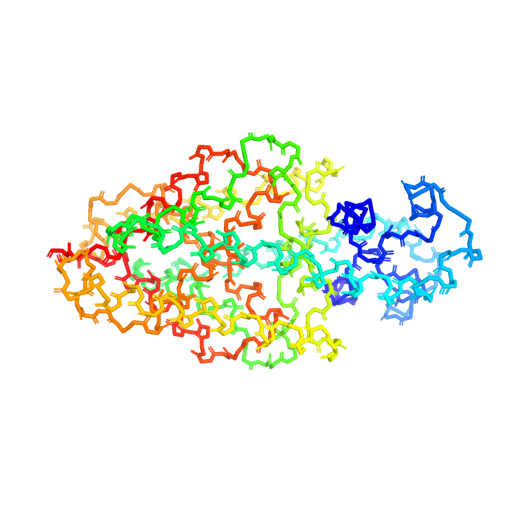64 1 98.31 68 PRO A CA 1
ATOM 527 C C . PRO A 1 68 ? 13.641 18.219 5.934 1 98.31 68 PRO A C 1
ATOM 529 O O . PRO A 1 68 ? 13.406 17.125 5.426 1 98.31 68 PRO A O 1
ATOM 532 N N . LEU A 1 69 ? 12.844 19.25 5.855 1 98.12 69 LEU A N 1
ATOM 533 C CA . LEU A 1 69 ? 11.555 19.125 5.18 1 98.12 69 LEU A CA 1
ATOM 534 C C . LEU A 1 69 ? 11.75 18.875 3.689 1 98.12 69 LEU A C 1
ATOM 536 O O . LEU A 1 69 ? 11.047 18.047 3.105 1 98.12 69 LEU A O 1
ATOM 540 N N . ASP A 1 70 ? 12.711 19.562 3.029 1 98.5 70 ASP A N 1
ATOM 541 C CA . ASP A 1 70 ? 13.016 19.312 1.624 1 98.5 70 ASP A CA 1
ATOM 542 C C . ASP A 1 70 ? 13.531 17.891 1.42 1 98.5 70 ASP A C 1
ATOM 544 O O . ASP A 1 70 ? 13.258 17.266 0.392 1 98.5 70 ASP A O 1
ATOM 548 N N . GLY A 1 71 ? 14.312 17.391 2.355 1 98.75 71 GLY A N 1
ATOM 549 C CA . GLY A 1 71 ? 14.773 16.016 2.287 1 98.75 71 GLY A CA 1
ATOM 550 C C . GLY A 1 71 ? 13.641 15 2.295 1 98.75 71 GLY A C 1
ATOM 551 O O . GLY A 1 71 ? 13.648 14.039 1.522 1 98.75 71 GLY A O 1
ATOM 552 N N . ILE A 1 72 ? 12.633 15.242 3.168 1 98.81 72 ILE A N 1
ATOM 553 C CA . ILE A 1 72 ? 11.477 14.359 3.238 1 98.81 72 ILE A CA 1
ATOM 554 C C . ILE A 1 72 ? 10.68 14.445 1.937 1 98.81 72 ILE A C 1
ATOM 556 O O . ILE A 1 72 ? 10.234 13.422 1.407 1 98.81 72 ILE A O 1
ATOM 560 N N . LEU A 1 73 ? 10.57 15.664 1.419 1 98.75 73 LEU A N 1
ATOM 561 C CA . LEU A 1 73 ? 9.875 15.836 0.143 1 98.75 73 LEU A CA 1
ATOM 562 C C . LEU A 1 73 ? 10.625 15.117 -0.976 1 98.75 73 LEU A C 1
ATOM 564 O O . LEU A 1 73 ? 10.016 14.406 -1.777 1 98.75 73 LEU A O 1
ATOM 568 N N . ASP A 1 74 ? 11.969 15.273 -1.035 1 98.75 74 ASP A N 1
ATOM 569 C CA . ASP A 1 74 ? 12.781 14.617 -2.051 1 98.75 74 ASP A CA 1
ATOM 570 C C . ASP A 1 74 ? 12.656 13.094 -1.955 1 98.75 74 ASP A C 1
ATOM 572 O O . ASP A 1 74 ? 12.648 12.398 -2.975 1 98.75 74 ASP A O 1
ATOM 576 N N . LEU A 1 75 ? 12.633 12.633 -0.751 1 98.75 75 LEU A N 1
ATOM 577 C CA . LEU A 1 75 ? 12.43 11.203 -0.526 1 98.75 75 LEU A CA 1
ATOM 578 C C . LEU A 1 75 ? 11.133 10.734 -1.18 1 98.75 75 LEU A C 1
ATOM 580 O O . LEU A 1 75 ? 11.133 9.766 -1.948 1 98.75 75 LEU A O 1
ATOM 584 N N . LEU A 1 76 ? 10.023 11.453 -0.952 1 98.81 76 LEU A N 1
ATOM 585 C CA . LEU A 1 76 ? 8.719 11.039 -1.464 1 98.81 76 LEU A CA 1
ATOM 586 C C . LEU A 1 76 ? 8.648 11.227 -2.977 1 98.81 76 LEU A C 1
ATOM 588 O O . LEU A 1 76 ? 8.164 10.344 -3.691 1 98.81 76 LEU A O 1
ATOM 592 N N . ILE A 1 77 ? 9.133 12.336 -3.488 1 98.5 77 ILE A N 1
ATOM 593 C CA . ILE A 1 77 ? 9.141 12.602 -4.922 1 98.5 77 ILE A CA 1
ATOM 594 C C . ILE A 1 77 ? 9.992 11.562 -5.641 1 98.5 77 ILE A C 1
ATOM 596 O O . ILE A 1 77 ? 9.664 11.141 -6.75 1 98.5 77 ILE A O 1
ATOM 600 N N . GLY A 1 78 ? 11.062 11.141 -5.027 1 98.06 78 GLY A N 1
ATOM 601 C CA . GLY A 1 78 ? 12 10.188 -5.598 1 98.06 78 GLY A CA 1
ATOM 602 C C . GLY A 1 78 ? 11.422 8.797 -5.773 1 98.06 78 GLY A C 1
ATOM 603 O O . GLY A 1 78 ? 11.984 7.969 -6.484 1 98.06 78 GLY A O 1
ATOM 604 N N . LEU A 1 79 ? 10.312 8.5 -5.102 1 98 79 LEU A N 1
ATOM 605 C CA . LEU A 1 79 ? 9.648 7.211 -5.242 1 98 79 LEU A CA 1
ATOM 606 C C . LEU A 1 79 ? 8.969 7.094 -6.605 1 98 79 LEU A C 1
ATOM 608 O O . LEU A 1 79 ? 8.562 6 -7.004 1 98 79 LEU A O 1
ATOM 612 N N . VAL A 1 80 ? 8.805 8.242 -7.32 1 97.88 80 VAL A N 1
ATOM 613 C CA . VAL A 1 80 ? 7.941 8.328 -8.492 1 97.88 80 VAL A CA 1
ATOM 614 C C . VAL A 1 80 ? 8.789 8.469 -9.758 1 97.88 80 VAL A C 1
ATOM 616 O O . VAL A 1 80 ? 9.148 9.578 -10.148 1 97.88 80 VAL A O 1
ATOM 619 N N . PRO A 1 81 ? 9.078 7.363 -10.406 1 96.5 81 PRO A N 1
ATOM 620 C CA . PRO A 1 81 ? 9.766 7.488 -11.695 1 96.5 81 PRO A CA 1
ATOM 621 C C . PRO A 1 81 ? 8.969 8.297 -12.719 1 96.5 81 PRO A C 1
ATOM 623 O O . PRO A 1 81 ? 7.734 8.227 -12.734 1 96.5 81 PRO A O 1
ATOM 626 N N . GLU A 1 82 ? 9.672 8.984 -13.57 1 94.5 82 GLU A N 1
ATOM 627 C CA . GLU A 1 82 ? 9 9.742 -14.625 1 94.5 82 GLU A CA 1
ATOM 628 C C . GLU A 1 82 ? 8.445 8.82 -15.703 1 94.5 82 GLU A C 1
ATOM 630 O O . GLU A 1 82 ? 7.398 9.102 -16.297 1 94.5 82 GLU A O 1
ATOM 635 N N . ASP A 1 83 ? 9.125 7.762 -15.938 1 96.5 83 ASP A N 1
ATOM 636 C CA . ASP A 1 83 ? 8.719 6.789 -16.938 1 96.5 83 ASP A CA 1
ATOM 637 C C . ASP A 1 83 ? 7.52 5.969 -16.453 1 96.5 83 ASP A C 1
ATOM 639 O O . ASP A 1 83 ? 7.602 5.293 -15.43 1 96.5 83 ASP A O 1
ATOM 643 N N . ASP A 1 84 ? 6.441 5.945 -17.234 1 95.44 84 ASP A N 1
ATOM 644 C CA . ASP A 1 84 ? 5.199 5.285 -16.844 1 95.44 84 ASP A CA 1
ATOM 645 C C . ASP A 1 84 ? 5.41 3.787 -16.641 1 95.44 84 ASP A C 1
ATOM 647 O O . ASP A 1 84 ? 4.879 3.201 -15.695 1 95.44 84 ASP A O 1
ATOM 651 N N . ALA A 1 85 ? 6.133 3.219 -17.562 1 95.25 85 ALA A N 1
ATOM 652 C CA . ALA A 1 85 ? 6.344 1.775 -17.484 1 95.25 85 ALA A CA 1
ATOM 653 C C . ALA A 1 85 ? 7.109 1.396 -16.219 1 95.25 85 ALA A C 1
ATOM 655 O O . ALA A 1 85 ? 6.766 0.42 -15.547 1 95.25 85 ALA A O 1
ATOM 656 N N . ARG A 1 86 ? 8.094 2.172 -15.883 1 95.94 86 ARG A N 1
ATOM 657 C CA . ARG A 1 86 ? 8.867 1.933 -14.664 1 95.94 86 ARG A CA 1
ATOM 658 C C . ARG A 1 86 ? 8.055 2.26 -13.422 1 95.94 86 ARG A C 1
ATOM 660 O O . ARG A 1 86 ? 8.094 1.522 -12.43 1 95.94 86 ARG A O 1
ATOM 667 N N . ARG A 1 87 ? 7.297 3.355 -13.5 1 97.44 87 ARG A N 1
ATOM 668 C CA . ARG A 1 87 ? 6.473 3.785 -12.375 1 97.44 87 ARG A CA 1
ATOM 669 C C . ARG A 1 87 ? 5.434 2.729 -12.023 1 97.44 87 ARG A C 1
ATOM 671 O O . ARG A 1 87 ? 5.18 2.467 -10.852 1 97.44 87 ARG A O 1
ATOM 678 N N . SER A 1 88 ? 4.906 2.072 -13.023 1 96.94 88 SER A N 1
ATOM 679 C CA . SER A 1 88 ? 3.816 1.128 -12.812 1 96.94 88 SER A CA 1
ATOM 680 C C . SER A 1 88 ? 4.324 -0.177 -12.203 1 96.94 88 SER A C 1
ATOM 682 O O . SER A 1 88 ? 3.529 -1.051 -11.844 1 96.94 88 SER A O 1
ATOM 684 N N . LEU A 1 89 ? 5.68 -0.34 -12.031 1 97.06 89 LEU A N 1
ATOM 685 C CA . LEU A 1 89 ? 6.215 -1.523 -11.367 1 97.06 89 LEU A CA 1
ATOM 686 C C . LEU A 1 89 ? 6.09 -1.401 -9.852 1 97.06 89 LEU A C 1
ATOM 688 O O . LEU A 1 89 ? 6.168 -2.402 -9.141 1 97.06 89 LEU A O 1
ATOM 692 N N . GLY A 1 90 ? 5.945 -0.125 -9.375 1 97.25 90 GLY A N 1
ATOM 693 C CA . GLY A 1 90 ? 5.871 0.08 -7.934 1 97.25 90 GLY A CA 1
ATOM 694 C C . GLY A 1 90 ? 7.148 -0.293 -7.211 1 97.25 90 GLY A C 1
ATOM 695 O O . GLY A 1 90 ? 8.25 0.003 -7.684 1 97.25 90 GLY A O 1
ATOM 696 N N . CYS A 1 91 ? 7 -0.874 -6.082 1 97.56 91 CYS A N 1
ATOM 697 C CA . CYS A 1 91 ? 8.125 -1.289 -5.25 1 97.56 91 CYS A CA 1
ATOM 698 C C . CYS A 1 91 ? 8.125 -2.801 -5.051 1 97.56 91 CYS A C 1
ATOM 700 O O . CYS A 1 91 ? 7.125 -3.373 -4.617 1 97.56 91 CYS A O 1
ATOM 702 N N . MET A 1 92 ? 9.234 -3.418 -5.293 1 97.75 92 MET A N 1
ATOM 703 C CA . MET A 1 92 ? 9.336 -4.867 -5.129 1 97.75 92 MET A CA 1
ATOM 704 C C . MET A 1 92 ? 9.141 -5.266 -3.67 1 97.75 92 MET A C 1
ATOM 706 O O . MET A 1 92 ? 8.586 -6.324 -3.379 1 97.75 92 MET A O 1
ATOM 710 N N . GLY A 1 93 ? 9.648 -4.438 -2.756 1 97.06 93 GLY A N 1
ATOM 711 C CA . GLY A 1 93 ? 9.461 -4.699 -1.338 1 97.06 93 GLY A CA 1
ATOM 712 C C . GLY A 1 93 ? 8.008 -4.703 -0.92 1 97.06 93 GLY A C 1
ATOM 713 O O . GLY A 1 93 ? 7.555 -5.613 -0.221 1 97.06 93 GLY A O 1
ATOM 714 N N . VAL A 1 94 ? 7.27 -3.723 -1.359 1 97.56 94 VAL A N 1
ATOM 715 C CA . VAL A 1 94 ? 5.836 -3.658 -1.08 1 97.56 94 VAL A CA 1
ATOM 716 C C . VAL A 1 94 ? 5.129 -4.844 -1.735 1 97.56 94 VAL A C 1
ATOM 718 O O . VAL A 1 94 ? 4.227 -5.441 -1.143 1 97.56 94 VAL A O 1
ATOM 721 N N . GLY A 1 95 ? 5.52 -5.121 -2.947 1 97.25 95 GLY A N 1
ATOM 722 C CA . GLY A 1 95 ? 4.984 -6.301 -3.611 1 97.25 95 GLY A CA 1
ATOM 723 C C . GLY A 1 95 ? 5.184 -7.574 -2.816 1 97.25 95 GLY A C 1
ATOM 724 O O . GLY A 1 95 ? 4.285 -8.414 -2.746 1 97.25 95 GLY A O 1
ATOM 725 N N . SER A 1 96 ? 6.402 -7.781 -2.244 1 97.44 96 SER A N 1
ATOM 726 C CA . SER A 1 96 ? 6.695 -8.969 -1.444 1 97.44 96 SER A CA 1
ATOM 727 C C . SER A 1 96 ? 5.781 -9.047 -0.225 1 97.44 96 SER A C 1
ATOM 729 O O . SER A 1 96 ? 5.355 -10.141 0.166 1 97.44 96 SER A O 1
ATOM 731 N N . VAL A 1 97 ? 5.473 -7.898 0.398 1 97.31 97 VAL A N 1
ATOM 732 C CA . VAL A 1 97 ? 4.539 -7.863 1.519 1 97.31 97 VAL A CA 1
ATOM 733 C C . VAL A 1 97 ? 3.16 -8.328 1.057 1 97.31 97 VAL A C 1
ATOM 735 O O . VAL A 1 97 ? 2.504 -9.117 1.742 1 97.31 97 VAL A O 1
ATOM 738 N N . GLY A 1 98 ? 2.729 -7.816 -0.082 1 96.75 98 GLY A N 1
ATOM 739 C CA . GLY A 1 98 ? 1.448 -8.227 -0.636 1 96.75 98 GLY A CA 1
ATOM 740 C C . GLY A 1 98 ? 1.358 -9.719 -0.888 1 96.75 98 GLY A C 1
ATOM 741 O O . GLY A 1 98 ? 0.328 -10.344 -0.614 1 96.75 98 GLY A O 1
ATOM 742 N N . GLU A 1 99 ? 2.412 -10.289 -1.333 1 96.25 99 GLU A N 1
ATOM 743 C CA . GLU A 1 99 ? 2.408 -11.695 -1.737 1 96.25 99 GLU A CA 1
ATOM 744 C C . GLU A 1 99 ? 2.523 -12.617 -0.527 1 96.25 99 GLU A C 1
ATOM 746 O O . GLU A 1 99 ? 1.849 -13.641 -0.46 1 96.25 99 GLU A O 1
ATOM 751 N N . PHE A 1 100 ? 3.396 -12.211 0.481 1 96.62 100 PHE A N 1
ATOM 752 C CA . PHE A 1 100 ? 3.773 -13.18 1.498 1 96.62 100 PHE A CA 1
ATOM 753 C C . PHE A 1 100 ? 3.225 -12.781 2.861 1 96.62 100 PHE A C 1
ATOM 755 O O . PHE A 1 100 ? 3.135 -13.609 3.77 1 96.62 100 PHE A O 1
ATOM 762 N N . GLY A 1 101 ? 2.951 -11.492 3.018 1 96.19 101 GLY A N 1
ATOM 763 C CA . GLY A 1 101 ? 2.539 -11.023 4.332 1 96.19 101 GLY A CA 1
ATOM 764 C C . GLY A 1 101 ? 3.461 -11.477 5.445 1 96.19 101 GLY A C 1
ATOM 765 O O . GLY A 1 101 ? 4.672 -11.25 5.391 1 96.19 101 GLY A O 1
ATOM 766 N N . THR A 1 102 ? 2.871 -12.219 6.34 1 95.81 102 THR A N 1
ATOM 767 C CA . THR A 1 102 ? 3.639 -12.656 7.5 1 95.81 102 THR A CA 1
ATOM 768 C C . THR A 1 102 ? 3.92 -14.156 7.426 1 95.81 102 THR A C 1
ATOM 770 O O . THR A 1 102 ? 4.289 -14.773 8.43 1 95.81 102 THR A O 1
ATOM 773 N N . THR A 1 103 ? 3.746 -14.758 6.277 1 94.75 103 THR A N 1
ATOM 774 C CA . THR A 1 103 ? 3.75 -16.219 6.18 1 94.75 103 THR A CA 1
ATOM 775 C C . THR A 1 103 ? 5.164 -16.734 5.949 1 94.75 103 THR A C 1
ATOM 777 O O . THR A 1 103 ? 5.418 -17.938 6.059 1 94.75 103 THR A O 1
ATOM 780 N N . ASP A 1 104 ? 6.086 -15.891 5.641 1 95.5 104 ASP A N 1
ATOM 781 C CA . ASP A 1 104 ? 7.461 -16.281 5.352 1 95.5 104 ASP A CA 1
ATOM 782 C C . ASP A 1 104 ? 8.43 -15.633 6.34 1 95.5 104 ASP A C 1
ATOM 784 O O . ASP A 1 104 ? 8.75 -14.445 6.223 1 95.5 104 ASP A O 1
ATOM 788 N N . PRO A 1 105 ? 8.961 -16.359 7.211 1 95.19 105 PRO A N 1
ATOM 789 C CA . PRO A 1 105 ? 9.805 -15.805 8.266 1 95.19 105 PRO A CA 1
ATOM 790 C C . PRO A 1 105 ? 11.062 -15.133 7.727 1 95.19 105 PRO A C 1
ATOM 792 O O . PRO A 1 105 ? 11.547 -14.164 8.312 1 95.19 105 PRO A O 1
ATOM 795 N N . GLU A 1 106 ? 11.594 -15.656 6.688 1 95.94 106 GLU A N 1
ATOM 796 C CA . GLU A 1 106 ? 12.797 -15.055 6.121 1 95.94 106 GLU A CA 1
ATOM 797 C C . GLU A 1 106 ? 12.508 -13.672 5.539 1 95.94 106 GLU A C 1
ATOM 799 O O . GLU A 1 106 ? 13.312 -12.75 5.672 1 95.94 106 GLU A O 1
ATOM 804 N N . LEU A 1 107 ? 11.414 -13.547 4.902 1 96.31 107 LEU A N 1
ATOM 805 C CA . LEU A 1 107 ? 11.023 -12.258 4.348 1 96.31 107 LEU A CA 1
ATOM 806 C C . LEU A 1 107 ? 10.695 -11.266 5.461 1 96.31 107 LEU A C 1
ATOM 808 O O . LEU A 1 107 ? 11 -10.078 5.348 1 96.31 107 LEU A O 1
ATOM 812 N N . ILE A 1 108 ? 10.109 -11.758 6.551 1 95.5 108 ILE A N 1
ATOM 813 C CA . ILE A 1 108 ? 9.852 -10.922 7.715 1 95.5 108 ILE A CA 1
ATOM 814 C C . ILE A 1 108 ? 11.164 -10.391 8.273 1 95.5 108 ILE A C 1
ATOM 816 O O . ILE A 1 108 ? 11.297 -9.195 8.547 1 95.5 108 ILE A O 1
ATOM 820 N N . GLU A 1 109 ? 12.102 -11.219 8.352 1 95.38 109 GLU A N 1
ATOM 82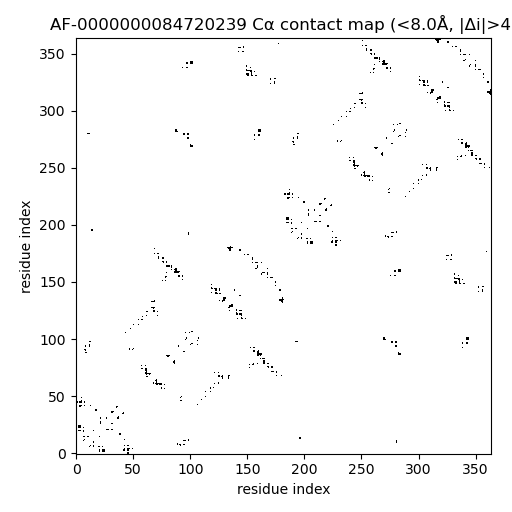1 C CA . GLU A 1 109 ? 13.414 -10.836 8.875 1 95.38 109 GLU A CA 1
ATOM 822 C C . GLU A 1 109 ? 14.086 -9.797 7.98 1 95.38 109 GLU A C 1
ATOM 824 O O . GLU A 1 109 ? 14.719 -8.859 8.477 1 95.38 109 GLU A O 1
ATOM 829 N N . MET A 1 110 ? 13.984 -9.977 6.703 1 94.69 110 MET A N 1
ATOM 830 C CA . MET A 1 110 ? 14.562 -9.023 5.758 1 94.69 110 MET A CA 1
ATOM 831 C C . MET A 1 110 ? 13.953 -7.641 5.941 1 94.69 110 MET A C 1
ATOM 833 O O . MET A 1 110 ? 14.672 -6.641 5.957 1 94.69 110 MET A O 1
ATOM 837 N N . ARG A 1 111 ? 12.656 -7.586 6.102 1 93.44 111 ARG A N 1
ATOM 838 C CA . ARG A 1 111 ? 11.969 -6.316 6.305 1 93.44 111 ARG A CA 1
ATOM 839 C C . ARG A 1 111 ? 12.391 -5.668 7.617 1 93.44 111 ARG A C 1
ATOM 841 O O . ARG A 1 111 ? 12.602 -4.453 7.676 1 93.44 111 ARG A O 1
ATOM 848 N N . GLU A 1 112 ? 12.516 -6.465 8.641 1 93.25 112 GLU A N 1
ATOM 849 C CA . GLU A 1 112 ? 12.812 -5.977 9.984 1 93.25 112 GLU A CA 1
ATOM 850 C C . GLU A 1 112 ? 14.25 -5.461 10.078 1 93.25 112 GLU A C 1
ATOM 852 O O . GLU A 1 112 ? 14.578 -4.691 10.984 1 93.25 112 GLU A O 1
ATOM 857 N N . LYS A 1 113 ? 15.023 -5.875 9.195 1 91.19 113 LYS A N 1
ATOM 858 C CA . LYS A 1 113 ? 16.406 -5.418 9.188 1 91.19 113 LYS A CA 1
ATOM 859 C C . LYS A 1 113 ? 16.547 -4.078 8.477 1 91.19 113 LYS A C 1
ATOM 861 O O . LYS A 1 113 ? 17.406 -3.264 8.828 1 91.19 113 LYS A O 1
ATOM 866 N N . ILE A 1 114 ? 15.703 -3.846 7.547 1 90.69 114 ILE A N 1
ATOM 867 C CA . ILE A 1 114 ? 15.891 -2.701 6.66 1 90.69 114 ILE A CA 1
ATOM 868 C C . ILE A 1 114 ? 14.969 -1.561 7.09 1 90.69 114 ILE A C 1
ATOM 870 O O . ILE A 1 114 ? 15.383 -0.398 7.113 1 90.69 114 ILE A O 1
ATOM 874 N N . ALA A 1 115 ? 13.766 -1.845 7.445 1 91.5 115 ALA A N 1
ATOM 875 C CA . ALA A 1 115 ? 12.734 -0.854 7.727 1 91.5 115 ALA A CA 1
ATOM 876 C C . ALA A 1 115 ? 13.156 0.073 8.859 1 91.5 115 ALA A C 1
ATOM 878 O O . ALA A 1 115 ? 13.008 1.294 8.766 1 91.5 115 ALA A O 1
ATOM 879 N N . PRO A 1 116 ? 13.812 -0.44 9.938 1 94.62 116 PRO A N 1
ATOM 880 C CA . PRO A 1 116 ? 14.188 0.438 11.047 1 94.62 116 PRO A CA 1
ATOM 881 C C . PRO A 1 116 ? 15.281 1.431 10.68 1 94.62 116 PRO A C 1
ATOM 883 O O . PRO A 1 116 ? 15.383 2.5 11.289 1 94.62 116 PRO A O 1
ATOM 886 N N . VAL A 1 117 ? 16.062 1.066 9.711 1 95.56 117 VAL A N 1
ATOM 887 C CA . VAL A 1 117 ? 17.141 1.942 9.305 1 95.56 117 VAL A CA 1
ATOM 888 C C . VAL A 1 117 ? 16.578 3.24 8.727 1 95.56 117 VAL A C 1
ATOM 890 O O . VAL A 1 117 ? 16.969 4.332 9.148 1 95.56 117 VAL A O 1
ATOM 893 N N . LEU A 1 118 ? 15.703 3.131 7.789 1 97.25 118 LEU A N 1
ATOM 894 C CA . LEU A 1 118 ? 15.078 4.312 7.203 1 97.25 118 LEU A CA 1
ATOM 895 C C . LEU A 1 118 ? 14.25 5.062 8.242 1 97.25 118 LEU A C 1
ATOM 897 O O . LEU A 1 118 ? 14.266 6.293 8.289 1 97.25 118 LEU A O 1
ATOM 901 N N . HIS A 1 119 ? 13.57 4.324 9.094 1 98.06 119 HIS A N 1
ATOM 902 C CA . HIS A 1 119 ? 12.75 4.938 10.125 1 98.06 119 HIS A CA 1
ATOM 903 C C . HIS A 1 119 ? 13.594 5.805 11.055 1 98.06 119 HIS A C 1
ATOM 905 O O . HIS A 1 119 ? 13.227 6.949 11.344 1 98.06 119 HIS A O 1
ATOM 911 N N . ALA A 1 120 ? 14.672 5.27 11.469 1 98.31 120 ALA A N 1
ATOM 912 C CA . ALA A 1 120 ? 15.555 6 12.375 1 98.31 120 ALA A CA 1
ATOM 913 C C . ALA A 1 120 ? 16.062 7.285 11.734 1 98.31 120 ALA A C 1
ATOM 915 O O . ALA A 1 120 ? 16.156 8.328 12.391 1 98.31 120 ALA A O 1
ATOM 916 N N . ARG A 1 121 ? 16.375 7.156 10.492 1 98.38 121 ARG A N 1
ATOM 917 C CA . ARG A 1 121 ? 16.875 8.344 9.797 1 98.38 121 ARG A CA 1
ATOM 918 C C . ARG A 1 121 ? 15.758 9.375 9.625 1 98.38 121 ARG A C 1
ATOM 920 O O . ARG A 1 121 ? 16 10.578 9.734 1 98.38 121 ARG A O 1
ATOM 927 N N . LEU A 1 122 ? 14.562 8.93 9.344 1 98.75 122 LEU A N 1
ATOM 928 C CA . LEU A 1 122 ? 13.414 9.82 9.266 1 98.75 122 LEU A CA 1
ATOM 929 C C . LEU A 1 122 ? 13.188 10.531 10.594 1 98.75 122 LEU A C 1
ATOM 931 O O . LEU A 1 122 ? 12.961 11.742 10.625 1 98.75 122 LEU A O 1
ATOM 935 N N . VAL A 1 123 ? 13.25 9.773 11.672 1 98.81 123 VAL A N 1
ATOM 936 C CA . VAL A 1 123 ? 13.078 10.352 13 1 98.81 123 VAL A CA 1
ATOM 937 C C . VAL A 1 123 ? 14.117 11.445 13.227 1 98.81 123 VAL A C 1
ATOM 939 O O . VAL A 1 123 ? 13.781 12.539 13.688 1 98.81 123 VAL A O 1
ATOM 942 N N . GLN A 1 124 ? 15.336 11.164 12.883 1 98.69 124 GLN A N 1
ATOM 943 C CA . GLN A 1 124 ? 16.406 12.125 13.047 1 98.69 124 GLN A CA 1
ATOM 944 C C . GLN A 1 124 ? 16.156 13.391 12.227 1 98.69 124 GLN A C 1
ATOM 946 O O . GLN A 1 124 ? 16.328 14.508 12.727 1 98.69 124 GLN A O 1
ATOM 951 N N . ARG A 1 125 ? 15.758 13.211 11.008 1 98.62 125 ARG A N 1
ATOM 952 C CA . ARG A 1 125 ? 15.508 14.344 10.125 1 98.62 125 ARG A CA 1
ATOM 953 C C . ARG A 1 125 ? 14.328 15.172 10.625 1 98.62 125 ARG A C 1
ATOM 955 O O . ARG A 1 125 ? 14.352 16.406 10.539 1 98.62 125 ARG A O 1
ATOM 962 N N . ILE A 1 126 ? 13.328 14.516 11.125 1 98.75 126 ILE A N 1
ATOM 963 C CA . ILE A 1 126 ? 12.164 15.203 11.664 1 98.75 126 ILE A CA 1
ATOM 964 C C . ILE A 1 126 ? 12.57 16.031 12.883 1 98.75 126 ILE A C 1
ATOM 966 O O . ILE A 1 126 ? 12.18 17.203 13.008 1 98.75 126 ILE A O 1
ATOM 970 N N . ARG A 1 127 ? 13.383 15.484 13.773 1 98.75 127 ARG A N 1
ATOM 971 C CA . ARG A 1 127 ? 13.875 16.219 14.93 1 98.75 127 ARG A CA 1
ATOM 972 C C . ARG A 1 127 ? 14.688 17.438 14.492 1 98.75 127 ARG A C 1
ATOM 974 O O . ARG A 1 127 ? 14.555 18.516 15.086 1 98.75 127 ARG A O 1
ATOM 981 N N . GLU A 1 128 ? 15.539 17.234 13.539 1 98.56 128 GLU A N 1
ATOM 982 C CA . GLU A 1 128 ? 16.297 18.359 12.992 1 98.56 128 GLU A CA 1
ATOM 983 C C . GLU A 1 128 ? 15.375 19.453 12.477 1 98.56 128 GLU A C 1
ATOM 985 O O . GLU A 1 128 ? 15.609 20.641 12.734 1 98.56 128 GLU A O 1
ATOM 990 N N . GLY A 1 129 ? 14.359 19.016 11.711 1 98.44 129 GLY A N 1
ATOM 991 C CA . GLY A 1 129 ? 13.391 19.969 11.195 1 98.44 129 GLY A CA 1
ATOM 992 C C . GLY A 1 129 ? 12.633 20.703 12.281 1 98.44 129 GLY A C 1
ATOM 993 O O . GLY A 1 129 ? 12.312 21.891 12.141 1 98.44 129 GLY A O 1
ATOM 994 N N . GLN A 1 130 ? 12.312 20 13.344 1 98.44 130 GLN A N 1
ATOM 995 C CA . GLN A 1 130 ? 11.656 20.625 14.484 1 98.44 130 GLN A CA 1
ATOM 996 C C . GLN A 1 130 ? 12.57 21.656 15.148 1 98.44 130 GLN A C 1
ATOM 998 O O . GLN A 1 130 ? 12.133 22.766 15.477 1 98.44 130 GLN A O 1
ATOM 1003 N N . ALA A 1 131 ? 13.812 21.312 15.312 1 98.12 131 ALA A N 1
ATOM 1004 C CA . ALA A 1 131 ? 14.789 22.219 15.922 1 98.12 131 ALA A CA 1
ATOM 1005 C C . ALA A 1 131 ? 14.961 23.484 15.078 1 98.12 131 ALA A C 1
ATOM 1007 O O . ALA A 1 131 ? 15.188 24.562 15.617 1 98.12 131 ALA A O 1
ATOM 1008 N N . LYS A 1 132 ? 14.812 23.391 13.773 1 97.62 132 LYS A N 1
ATOM 1009 C CA . LYS A 1 132 ? 14.984 24.5 12.844 1 97.62 132 LYS A CA 1
ATOM 1010 C C . LYS A 1 132 ? 13.688 25.297 12.68 1 97.62 132 LYS A C 1
ATOM 1012 O O . LYS A 1 132 ? 13.656 26.312 11.977 1 97.62 132 LYS A O 1
ATOM 1017 N N . GLY A 1 133 ? 12.609 24.766 13.164 1 97.62 133 GLY A N 1
ATOM 1018 C CA . GLY A 1 133 ? 11.32 25.438 13.062 1 97.62 133 GLY A CA 1
ATOM 1019 C C . GLY A 1 133 ? 10.617 25.172 11.742 1 97.62 133 GLY A C 1
ATOM 1020 O O . GLY A 1 133 ? 9.641 25.844 11.406 1 97.62 133 GLY A O 1
ATOM 1021 N N . GLU A 1 134 ? 11.102 24.172 10.938 1 97.31 134 GLU A N 1
ATOM 1022 C CA . GLU A 1 134 ? 10.508 23.797 9.656 1 97.31 134 GLU A CA 1
ATOM 1023 C C . GLU A 1 134 ? 9.328 22.859 9.852 1 97.31 134 GLU A C 1
ATOM 1025 O O . GLU A 1 134 ? 8.383 22.859 9.062 1 97.31 134 GLU A O 1
ATOM 1030 N N . ILE A 1 135 ? 9.461 22.016 10.805 1 97.88 135 ILE A N 1
ATOM 1031 C CA . ILE A 1 135 ? 8.469 20.984 11.086 1 97.88 135 ILE A CA 1
ATOM 1032 C C . ILE A 1 135 ? 7.777 21.281 12.414 1 97.88 135 ILE A C 1
ATOM 1034 O O . ILE A 1 135 ? 8.414 21.75 13.359 1 97.88 135 ILE A O 1
ATOM 1038 N N . ASP A 1 136 ? 6.48 21.078 12.484 1 97.19 136 ASP A N 1
ATOM 1039 C CA . ASP A 1 136 ? 5.652 21.312 13.664 1 97.19 136 ASP A CA 1
ATOM 1040 C C . ASP A 1 136 ? 6.262 20.641 14.898 1 97.19 136 ASP A C 1
ATOM 1042 O O . ASP A 1 136 ? 6.391 19.422 14.953 1 97.19 136 ASP A O 1
ATOM 1046 N N . GLY A 1 137 ? 6.594 21.391 15.898 1 97.06 137 GLY A N 1
ATOM 1047 C CA . GLY A 1 137 ? 7.277 20.922 17.094 1 97.06 137 GLY A CA 1
ATOM 1048 C C . GLY A 1 137 ? 6.402 20.062 17.984 1 97.06 137 GLY A C 1
ATOM 1049 O O . GLY A 1 137 ? 6.902 19.391 18.891 1 97.06 137 GLY A O 1
ATOM 1050 N N . SER A 1 138 ? 5.129 20.062 17.766 1 95.5 138 SER A N 1
ATOM 1051 C CA . SER A 1 138 ? 4.215 19.312 18.609 1 95.5 138 SER A CA 1
ATOM 1052 C C . SER A 1 138 ? 4.113 17.859 18.172 1 95.5 138 SER A C 1
ATOM 1054 O O . SER A 1 138 ? 3.576 17.016 18.891 1 95.5 138 SER A O 1
ATOM 1056 N N . LEU A 1 139 ? 4.672 17.547 17 1 96.75 139 LEU A N 1
ATOM 1057 C CA . LEU A 1 139 ? 4.574 16.188 16.469 1 96.75 139 LEU A CA 1
ATOM 1058 C C . LEU A 1 139 ? 5.555 15.266 17.188 1 96.75 139 LEU A C 1
ATOM 1060 O O . LEU A 1 139 ? 6.688 15.648 17.469 1 96.75 139 LEU A O 1
ATOM 1064 N N . GLU A 1 140 ? 5.078 14.102 17.547 1 97.56 140 GLU A N 1
ATOM 1065 C CA . GLU A 1 140 ? 6.004 13.07 18 1 97.56 140 GLU A CA 1
ATOM 1066 C C . GLU A 1 140 ? 6.836 12.516 16.844 1 97.56 140 GLU A C 1
ATOM 1068 O O . GLU A 1 140 ? 6.289 11.961 15.898 1 97.56 140 GLU A O 1
ATOM 1073 N N . PRO A 1 141 ? 8.133 12.672 16.875 1 98.44 141 PRO A N 1
ATOM 1074 C CA . PRO A 1 141 ? 8.984 12.375 15.727 1 98.44 141 PRO A CA 1
ATOM 1075 C C . PRO A 1 141 ? 8.82 10.945 15.227 1 98.44 141 PRO A C 1
ATOM 1077 O O . PRO A 1 141 ? 8.75 10.711 14.016 1 98.44 141 PRO A O 1
ATOM 1080 N N . ALA A 1 142 ? 8.773 9.969 16.094 1 98.38 142 ALA A N 1
ATOM 1081 C CA . ALA A 1 142 ? 8.648 8.57 15.688 1 98.38 142 ALA A CA 1
ATOM 1082 C C . ALA A 1 142 ? 7.32 8.32 14.984 1 98.38 142 ALA A C 1
ATOM 1084 O O . ALA A 1 142 ? 7.258 7.566 14.016 1 98.38 142 ALA A O 1
ATOM 1085 N N . GLU A 1 143 ? 6.266 8.914 15.469 1 97.44 143 GLU A N 1
ATOM 1086 C CA . GLU A 1 143 ? 4.957 8.789 14.828 1 97.44 143 GLU A CA 1
ATOM 1087 C C . GLU A 1 143 ? 4.945 9.445 13.453 1 97.44 143 GLU A C 1
ATOM 1089 O O . GLU A 1 143 ? 4.395 8.891 12.5 1 97.44 143 GLU A O 1
ATOM 1094 N N . ALA A 1 144 ? 5.539 10.617 13.43 1 98.19 144 ALA A N 1
ATOM 1095 C CA . ALA A 1 144 ? 5.629 11.32 12.148 1 98.19 144 ALA A CA 1
ATOM 1096 C C . ALA A 1 144 ? 6.438 10.508 11.141 1 98.19 144 ALA A C 1
ATOM 1098 O O . ALA A 1 144 ? 6.094 10.461 9.953 1 98.19 144 ALA A O 1
ATOM 1099 N N . ALA A 1 145 ? 7.527 9.875 11.609 1 98.62 145 ALA A N 1
ATOM 1100 C CA . ALA A 1 145 ? 8.336 9.023 10.742 1 98.62 145 ALA A CA 1
ATOM 1101 C C . ALA A 1 145 ? 7.523 7.848 10.211 1 98.62 145 ALA A C 1
ATOM 1103 O O . ALA A 1 145 ? 7.582 7.531 9.023 1 98.62 145 ALA A O 1
ATOM 1104 N N . SER A 1 146 ? 6.754 7.191 11.094 1 98.25 146 SER A N 1
ATOM 1105 C CA . SER A 1 146 ? 5.898 6.078 10.695 1 98.25 146 SER A CA 1
ATOM 1106 C C . SER A 1 146 ? 4.852 6.527 9.68 1 98.25 146 SER A C 1
ATOM 1108 O O . SER A 1 146 ? 4.531 5.793 8.75 1 98.25 146 SER A O 1
ATOM 1110 N N . PHE A 1 147 ? 4.387 7.699 9.914 1 97.81 147 PHE A N 1
ATOM 1111 C CA . PHE A 1 147 ? 3.416 8.305 9.008 1 97.81 147 PHE A CA 1
ATOM 1112 C C . PHE A 1 147 ? 4.012 8.492 7.621 1 97.81 147 PHE A C 1
ATOM 1114 O O . PHE A 1 147 ? 3.375 8.164 6.617 1 97.81 147 PHE A O 1
ATOM 1121 N N . ILE A 1 148 ? 5.203 9 7.496 1 98.62 148 ILE A N 1
ATOM 1122 C CA . ILE A 1 148 ? 5.879 9.188 6.215 1 98.62 148 ILE A CA 1
ATOM 1123 C C . ILE A 1 148 ? 6.117 7.836 5.555 1 98.62 148 ILE A C 1
ATOM 1125 O O . ILE A 1 148 ? 5.902 7.68 4.352 1 98.62 148 ILE A O 1
ATOM 1129 N N . GLN A 1 149 ? 6.539 6.84 6.289 1 98.19 149 GLN A N 1
ATOM 1130 C CA . GLN A 1 149 ? 6.773 5.512 5.73 1 98.19 149 GLN A CA 1
ATOM 1131 C C . GLN A 1 149 ? 5.48 4.902 5.203 1 98.19 149 GLN A C 1
ATOM 1133 O O . GLN A 1 149 ? 5.469 4.262 4.152 1 98.19 149 GLN A O 1
ATOM 1138 N N . MET A 1 150 ? 4.418 5.059 5.941 1 97.56 150 MET A N 1
ATOM 1139 C CA . MET A 1 150 ? 3.117 4.598 5.461 1 97.56 150 MET A CA 1
ATOM 1140 C C . MET A 1 150 ? 2.734 5.305 4.164 1 97.56 150 MET A C 1
ATOM 1142 O O . MET A 1 150 ? 2.176 4.684 3.256 1 97.56 150 MET A O 1
ATOM 1146 N N . THR A 1 151 ? 3.049 6.598 4.09 1 98.06 151 THR A N 1
ATOM 1147 C CA . THR A 1 151 ? 2.795 7.375 2.881 1 98.06 151 THR A CA 1
ATOM 1148 C C . THR A 1 151 ? 3.609 6.832 1.71 1 98.06 151 THR A C 1
ATOM 1150 O O . THR A 1 151 ? 3.104 6.723 0.591 1 98.06 151 THR A O 1
ATOM 1153 N N . MET A 1 152 ? 4.863 6.492 1.951 1 98.56 152 MET A N 1
ATOM 1154 C CA . MET A 1 152 ? 5.695 5.891 0.912 1 98.56 152 MET A CA 1
ATOM 1155 C C . MET A 1 152 ? 5 4.684 0.293 1 98.56 152 MET A C 1
ATOM 1157 O O . MET A 1 152 ? 4.926 4.562 -0.931 1 98.56 152 MET A O 1
ATOM 1161 N N . THR A 1 153 ? 4.504 3.867 1.156 1 98.31 153 THR A N 1
ATOM 1162 C CA . THR A 1 153 ? 3.826 2.658 0.705 1 98.31 153 THR A CA 1
ATOM 1163 C C . THR A 1 153 ? 2.58 3.006 -0.105 1 98.31 153 THR A C 1
ATOM 1165 O O . THR A 1 153 ? 2.357 2.447 -1.182 1 98.31 153 THR A O 1
ATOM 1168 N N . GLY A 1 154 ? 1.792 3.924 0.403 1 98.38 154 GLY A N 1
ATOM 1169 C CA . GLY A 1 154 ? 0.611 4.359 -0.326 1 98.38 154 GLY A CA 1
ATOM 1170 C C . GLY A 1 154 ? 0.926 4.883 -1.715 1 98.38 154 GLY A C 1
ATOM 1171 O O . GLY A 1 154 ? 0.235 4.551 -2.68 1 98.38 154 GLY A O 1
ATOM 1172 N N . LEU A 1 155 ? 1.96 5.695 -1.814 1 98.62 155 LEU A N 1
ATOM 1173 C CA . LEU A 1 155 ? 2.381 6.238 -3.102 1 98.62 155 LEU A CA 1
ATOM 1174 C C . LEU A 1 155 ? 2.799 5.121 -4.051 1 98.62 155 LEU A C 1
ATOM 1176 O O . LEU A 1 155 ? 2.465 5.152 -5.238 1 98.62 155 LEU A O 1
ATOM 1180 N N . GLN A 1 156 ? 3.477 4.18 -3.533 1 98.44 156 GLN A N 1
ATOM 1181 C CA . GLN A 1 156 ? 4.012 3.105 -4.359 1 98.44 156 GLN A CA 1
ATOM 1182 C C . GLN A 1 156 ? 2.9 2.186 -4.855 1 98.44 156 GLN A C 1
ATOM 1184 O O . GLN A 1 156 ? 2.934 1.721 -5.996 1 98.44 156 GLN A O 1
ATOM 1189 N N . VAL A 1 157 ? 1.903 1.906 -4.012 1 98.44 157 VAL A N 1
ATOM 1190 C CA . VAL A 1 157 ? 0.758 1.114 -4.449 1 98.44 157 VAL A CA 1
ATOM 1191 C C . VAL A 1 157 ? -0.036 1.891 -5.496 1 98.44 157 VAL A C 1
ATOM 1193 O O . VAL A 1 157 ? -0.489 1.318 -6.492 1 98.44 157 VAL A O 1
ATOM 1196 N N . ALA A 1 158 ? -0.212 3.207 -5.258 1 98.19 158 ALA A N 1
ATOM 1197 C CA . ALA A 1 158 ? -0.897 4.031 -6.246 1 98.19 158 ALA A CA 1
ATOM 1198 C C . ALA A 1 158 ? -0.16 4.008 -7.582 1 98.19 158 ALA A C 1
ATOM 1200 O O . ALA A 1 158 ? -0.785 3.932 -8.641 1 98.19 158 ALA A O 1
ATOM 1201 N N . ALA A 1 159 ? 1.145 4.094 -7.551 1 98.31 159 ALA A N 1
ATOM 1202 C CA . ALA A 1 159 ? 1.954 4.004 -8.766 1 98.31 159 ALA A CA 1
ATOM 1203 C C . ALA A 1 159 ? 1.735 2.668 -9.469 1 98.31 159 ALA A C 1
ATOM 1205 O O . ALA A 1 159 ? 1.505 2.629 -10.68 1 98.31 159 ALA A O 1
ATOM 1206 N N . ARG A 1 160 ? 1.777 1.608 -8.695 1 97.88 160 ARG A N 1
ATOM 1207 C CA . ARG A 1 160 ? 1.538 0.271 -9.227 1 97.88 160 ARG A CA 1
ATOM 1208 C C . ARG A 1 160 ? 0.171 0.186 -9.898 1 97.88 160 ARG A C 1
ATOM 1210 O O . ARG A 1 160 ? 0.006 -0.525 -10.891 1 97.88 160 ARG A O 1
ATOM 1217 N N . GLY A 1 161 ? -0.724 0.871 -9.336 1 97.12 161 GLY A N 1
ATOM 1218 C CA . GLY A 1 161 ? -2.08 0.88 -9.867 1 97.12 161 GLY A CA 1
ATOM 1219 C C . GLY A 1 161 ? -2.25 1.804 -11.055 1 97.12 161 GLY A C 1
ATOM 1220 O O . GLY A 1 161 ? -3.344 1.907 -11.617 1 97.12 161 GLY A O 1
ATOM 1221 N N . GLY A 1 162 ? -1.204 2.619 -11.406 1 96.88 162 GLY A N 1
ATOM 1222 C CA . GLY A 1 162 ? -1.266 3.389 -12.633 1 96.88 162 GLY A CA 1
ATOM 1223 C C . GLY A 1 162 ? -1.433 4.879 -12.398 1 96.88 162 GLY A C 1
ATOM 1224 O O . GLY A 1 162 ? -1.662 5.641 -13.344 1 96.88 162 GLY A O 1
ATOM 1225 N N . ALA A 1 163 ? -1.355 5.312 -11.18 1 97.19 163 ALA A N 1
ATOM 1226 C CA . ALA A 1 163 ? -1.461 6.746 -10.914 1 97.19 163 ALA A CA 1
ATOM 1227 C C . ALA A 1 163 ? -0.375 7.52 -11.656 1 97.19 163 ALA A C 1
ATOM 1229 O O . ALA A 1 163 ? 0.766 7.062 -11.758 1 97.19 163 ALA A O 1
ATOM 1230 N N . GLY A 1 164 ? -0.723 8.703 -12.141 1 97.5 164 GLY A N 1
ATOM 1231 C CA . GLY A 1 164 ? 0.219 9.539 -12.867 1 97.5 164 GLY A CA 1
ATOM 1232 C C . GLY A 1 164 ? 1.211 10.25 -11.969 1 97.5 164 GLY A C 1
ATOM 1233 O O . GLY A 1 164 ? 0.946 10.445 -10.781 1 97.5 164 GLY A O 1
ATOM 1234 N N . ALA A 1 165 ? 2.324 10.625 -12.586 1 97.88 165 ALA A N 1
ATOM 1235 C CA . ALA A 1 165 ? 3.406 11.25 -11.828 1 97.88 165 ALA A CA 1
ATOM 1236 C C . ALA A 1 165 ? 2.936 12.531 -11.156 1 97.88 165 ALA A C 1
ATOM 1238 O O . ALA A 1 165 ? 3.232 12.773 -9.984 1 97.88 165 ALA A O 1
ATOM 1239 N N . ASP A 1 166 ? 2.186 13.367 -11.805 1 97.69 166 ASP A N 1
ATOM 1240 C CA . ASP A 1 166 ? 1.732 14.641 -11.266 1 97.69 166 ASP A CA 1
ATOM 1241 C C . ASP A 1 166 ? 0.84 14.438 -10.047 1 97.69 166 ASP A C 1
ATOM 1243 O O . ASP A 1 166 ? 0.962 15.156 -9.055 1 97.69 166 ASP A O 1
ATOM 1247 N N . ASP A 1 167 ? -0.059 13.477 -10.172 1 97.56 167 ASP A N 1
ATOM 1248 C CA . ASP A 1 167 ? -0.938 13.164 -9.047 1 97.56 167 ASP A CA 1
ATOM 1249 C C . ASP A 1 167 ? -0.136 12.695 -7.836 1 97.56 167 ASP A C 1
ATOM 1251 O O . ASP A 1 167 ? -0.395 13.125 -6.711 1 97.56 167 ASP A O 1
ATOM 1255 N N . LEU A 1 168 ? 0.84 11.883 -8.078 1 98.56 168 LEU A N 1
ATOM 1256 C CA . LEU A 1 168 ? 1.647 11.336 -6.996 1 98.56 168 LEU A CA 1
ATOM 1257 C C . LEU A 1 168 ? 2.521 12.414 -6.363 1 98.56 168 LEU A C 1
ATOM 1259 O O . LEU A 1 168 ? 2.684 12.445 -5.145 1 98.56 168 LEU A O 1
ATOM 1263 N N . HIS A 1 169 ? 3.068 13.281 -7.184 1 98.5 169 HIS A N 1
ATOM 1264 C CA . HIS A 1 169 ? 3.828 14.414 -6.656 1 98.5 169 HIS A CA 1
ATOM 1265 C C . HIS A 1 169 ? 2.947 15.32 -5.809 1 98.5 169 HIS A C 1
ATOM 1267 O O . HIS A 1 169 ? 3.383 15.828 -4.77 1 98.5 169 HIS A O 1
ATOM 1273 N N . GLY A 1 170 ? 1.737 15.516 -6.328 1 98.12 170 GLY A N 1
ATOM 1274 C CA . GLY A 1 170 ? 0.794 16.312 -5.555 1 98.12 170 GLY A CA 1
ATOM 1275 C C . GLY A 1 170 ? 0.511 15.719 -4.184 1 98.12 170 GLY A C 1
ATOM 1276 O O . GLY A 1 170 ? 0.465 16.438 -3.188 1 98.12 170 GLY A O 1
ATOM 1277 N N . LEU A 1 171 ? 0.362 14.414 -4.121 1 98.19 171 LEU A N 1
ATOM 1278 C CA . LEU A 1 171 ? 0.116 13.734 -2.854 1 98.19 171 LEU A CA 1
ATOM 1279 C C . LEU A 1 171 ? 1.33 13.828 -1.938 1 98.19 171 LEU A C 1
ATOM 1281 O O . LEU A 1 171 ? 1.186 14 -0.724 1 98.19 171 LEU A O 1
ATOM 1285 N N . ALA A 1 172 ? 2.516 13.695 -2.533 1 98.56 172 ALA A N 1
ATOM 1286 C CA . ALA A 1 172 ? 3.748 13.859 -1.767 1 98.56 172 ALA A CA 1
ATOM 1287 C C . ALA A 1 172 ? 3.816 15.25 -1.138 1 98.56 172 ALA A C 1
ATOM 1289 O O . ALA A 1 172 ? 4.09 15.383 0.058 1 98.56 172 ALA A O 1
ATOM 1290 N N . ARG A 1 173 ? 3.537 16.266 -1.917 1 98.12 173 ARG A N 1
ATOM 1291 C CA . ARG A 1 173 ? 3.566 17.641 -1.427 1 98.12 173 ARG A CA 1
ATOM 1292 C C . ARG A 1 173 ? 2.508 17.859 -0.352 1 98.12 173 ARG A C 1
ATOM 1294 O O . ARG A 1 173 ? 2.777 18.5 0.673 1 98.12 173 ARG A O 1
ATOM 1301 N N . PHE A 1 174 ? 1.359 17.328 -0.618 1 97.69 174 PHE A N 1
ATOM 1302 C CA . PHE A 1 174 ? 0.275 17.438 0.353 1 97.69 174 PHE A CA 1
ATOM 1303 C C . PHE A 1 174 ? 0.691 16.844 1.694 1 97.69 174 PHE A C 1
ATOM 1305 O O . PHE A 1 174 ? 0.474 17.453 2.742 1 97.69 174 PHE A O 1
ATOM 1312 N N . THR A 1 175 ? 1.302 15.695 1.678 1 97.69 175 THR A N 1
ATOM 1313 C CA . THR A 1 175 ? 1.727 14.984 2.879 1 97.69 175 THR A CA 1
ATOM 1314 C C . THR A 1 175 ? 2.779 15.789 3.637 1 97.69 175 THR A C 1
ATOM 1316 O O . THR A 1 175 ? 2.672 15.977 4.852 1 97.69 175 THR A O 1
ATOM 1319 N N . VAL A 1 176 ? 3.758 16.281 2.932 1 97.81 176 VAL A N 1
ATOM 1320 C CA . VAL A 1 176 ? 4.852 17.016 3.557 1 97.81 176 VAL A CA 1
ATOM 1321 C C . VAL A 1 176 ? 4.32 18.312 4.164 1 97.81 176 VAL A C 1
ATOM 1323 O O . VAL A 1 176 ? 4.766 18.734 5.238 1 97.81 176 VAL A O 1
ATOM 1326 N N . ASP A 1 177 ? 3.357 18.922 3.51 1 96.19 177 ASP A N 1
ATOM 1327 C CA . ASP A 1 177 ? 2.762 20.156 4.008 1 96.19 177 ASP A CA 1
ATOM 1328 C C . ASP A 1 177 ? 2.066 19.938 5.348 1 96.19 177 ASP A C 1
ATOM 1330 O O . ASP A 1 177 ? 1.901 20.875 6.133 1 96.19 177 ASP A O 1
ATOM 1334 N N . ARG A 1 178 ? 1.681 18.656 5.582 1 94.5 178 ARG A N 1
ATOM 1335 C CA . ARG A 1 178 ? 1.009 18.344 6.836 1 94.5 178 ARG A CA 1
ATOM 1336 C C . ARG A 1 178 ? 1.988 18.359 8.008 1 94.5 178 ARG A C 1
ATOM 1338 O O . ARG A 1 178 ? 1.576 18.391 9.164 1 94.5 178 ARG A O 1
ATOM 1345 N N . LEU A 1 179 ? 3.283 18.328 7.691 1 96.06 179 LEU A N 1
ATOM 1346 C CA . LEU A 1 179 ? 4.305 18.297 8.734 1 96.06 179 LEU A CA 1
ATOM 1347 C C . LEU A 1 179 ? 4.75 19.703 9.102 1 96.06 179 LEU A C 1
ATOM 1349 O O . LEU A 1 179 ? 5.395 19.906 10.133 1 96.06 179 LEU A O 1
ATOM 1353 N N . ARG A 1 180 ? 4.441 20.609 8.273 1 93.19 180 ARG A N 1
ATOM 1354 C CA . ARG A 1 180 ? 4.98 21.969 8.414 1 93.19 180 ARG A CA 1
ATOM 1355 C C . ARG A 1 180 ? 4.488 22.609 9.703 1 93.19 180 ARG A C 1
ATOM 1357 O O . ARG A 1 180 ? 3.35 22.391 10.117 1 93.19 180 ARG A O 1
ATOM 1364 N N . ALA A 1 181 ? 5.367 23.328 10.273 1 86.06 181 ALA A N 1
ATOM 1365 C CA . ALA A 1 181 ? 5.012 24.172 11.422 1 86.06 181 ALA A CA 1
ATOM 1366 C C . ALA A 1 181 ? 3.953 25.203 11.039 1 86.06 181 ALA A C 1
ATOM 1368 O O . ALA A 1 181 ? 3.969 25.734 9.922 1 86.06 181 ALA A O 1
ATOM 1369 N N . LYS A 1 182 ? 2.814 25.172 11.812 1 70.19 182 LYS A N 1
ATOM 1370 C CA . LYS A 1 182 ? 1.803 26.203 11.609 1 70.19 182 LYS A CA 1
ATOM 1371 C C . LYS A 1 182 ? 2.258 27.547 12.188 1 70.19 182 LYS A C 1
ATOM 1373 O O . LYS A 1 182 ? 3.035 27.578 13.148 1 70.19 182 LYS A O 1
ATOM 1378 N N . MET B 1 1 ? -19.219 -18.641 -2.455 1 92.69 1 MET B N 1
ATOM 1379 C CA . MET B 1 1 ? -18.453 -17.469 -2.834 1 92.69 1 MET B CA 1
ATOM 1380 C C . MET B 1 1 ? -17.516 -17.031 -1.705 1 92.69 1 MET B C 1
ATOM 1382 O O . MET B 1 1 ? -16.359 -16.703 -1.945 1 92.69 1 MET B O 1
ATOM 1386 N N . GLU B 1 2 ? -17.969 -17.125 -0.446 1 95.56 2 GLU B N 1
ATOM 1387 C CA . GLU B 1 2 ? -17.188 -16.688 0.705 1 95.56 2 GLU B CA 1
ATOM 1388 C C . GLU B 1 2 ? -15.922 -17.531 0.855 1 95.56 2 GLU B C 1
ATOM 1390 O O . GLU B 1 2 ? -14.852 -17 1.18 1 95.56 2 GLU B O 1
ATOM 1395 N N . LYS B 1 3 ? -16.031 -18.766 0.607 1 96.94 3 LYS B N 1
ATOM 1396 C CA . LYS B 1 3 ? -14.867 -19.641 0.705 1 96.94 3 LYS B CA 1
ATOM 1397 C C . LYS B 1 3 ? -13.844 -19.328 -0.38 1 96.94 3 LYS B C 1
ATOM 1399 O O . LYS B 1 3 ? -12.641 -19.359 -0.13 1 96.94 3 LYS B O 1
ATOM 1404 N N . ALA B 1 4 ? -14.352 -19.047 -1.599 1 97.5 4 ALA B N 1
ATOM 1405 C CA . ALA B 1 4 ? -13.453 -18.672 -2.688 1 97.5 4 ALA B CA 1
ATOM 1406 C C . ALA B 1 4 ? -12.742 -17.359 -2.373 1 97.5 4 ALA B C 1
ATOM 1408 O O . ALA B 1 4 ? -11.539 -17.219 -2.607 1 97.5 4 ALA B O 1
ATOM 1409 N N . ILE B 1 5 ? -13.508 -16.406 -1.827 1 97.81 5 ILE B N 1
ATOM 1410 C CA . ILE B 1 5 ? -12.938 -15.125 -1.432 1 97.81 5 ILE B CA 1
ATOM 1411 C C . ILE B 1 5 ? -11.812 -15.352 -0.422 1 97.81 5 ILE B C 1
ATOM 1413 O O . ILE B 1 5 ? -10.719 -14.805 -0.572 1 97.81 5 ILE B O 1
ATOM 1417 N N . ASP B 1 6 ? -12.039 -16.188 0.537 1 97.25 6 ASP B N 1
ATOM 1418 C CA . ASP B 1 6 ? -11.055 -16.422 1.588 1 97.25 6 ASP B CA 1
ATOM 1419 C C . ASP B 1 6 ? -9.75 -16.969 1.007 1 97.25 6 ASP B C 1
ATOM 1421 O O . ASP B 1 6 ? -8.664 -16.578 1.424 1 97.25 6 ASP B O 1
ATOM 1425 N N . VAL B 1 7 ? -9.859 -17.875 0.041 1 97.69 7 VAL B N 1
ATOM 1426 C CA . VAL B 1 7 ? -8.688 -18.5 -0.566 1 97.69 7 VAL B CA 1
ATOM 1427 C C . VAL B 1 7 ? -7.914 -17.469 -1.384 1 97.69 7 VAL B C 1
ATOM 1429 O O . VAL B 1 7 ? -6.707 -17.297 -1.191 1 97.69 7 VAL B O 1
ATOM 1432 N N . PHE B 1 8 ? -8.625 -16.703 -2.252 1 97.94 8 PHE B N 1
ATOM 1433 C CA . PHE B 1 8 ? -7.98 -15.711 -3.094 1 97.94 8 PHE B CA 1
ATOM 1434 C C . PHE B 1 8 ? -7.41 -14.578 -2.248 1 97.94 8 PHE B C 1
ATOM 1436 O O . PHE B 1 8 ? -6.344 -14.039 -2.557 1 97.94 8 PHE B O 1
ATOM 1443 N N . TRP B 1 9 ? -8.133 -14.266 -1.242 1 97.44 9 TRP B N 1
ATOM 1444 C CA . TRP B 1 9 ? -7.711 -13.188 -0.348 1 97.44 9 TRP B CA 1
ATOM 1445 C C . TRP B 1 9 ? -6.43 -13.562 0.386 1 97.44 9 TRP B C 1
ATOM 1447 O O . TRP B 1 9 ? -5.516 -12.742 0.509 1 97.44 9 TRP B O 1
ATOM 1457 N N . SER B 1 10 ? -6.297 -14.711 0.798 1 95.75 10 SER B N 1
ATOM 1458 C CA . SER B 1 10 ? -5.156 -15.172 1.586 1 95.75 10 SER B CA 1
ATOM 1459 C C . SER B 1 10 ? -3.938 -15.422 0.704 1 95.75 10 SER B C 1
ATOM 1461 O O . SER B 1 10 ? -2.818 -15.055 1.064 1 95.75 10 SER B O 1
ATOM 1463 N N . LYS B 1 11 ? -4.117 -15.938 -0.54 1 95.19 11 LYS B N 1
ATOM 1464 C CA . LYS B 1 11 ? -2.99 -16.469 -1.308 1 95.19 11 LYS B CA 1
ATOM 1465 C C . LYS B 1 11 ? -2.689 -15.578 -2.516 1 95.19 11 LYS B C 1
ATOM 1467 O O . LYS B 1 11 ? -1.563 -15.57 -3.018 1 95.19 11 LYS B O 1
ATOM 1472 N N . GLY B 1 12 ? -3.742 -14.906 -2.938 1 96.31 12 GLY B N 1
ATOM 1473 C CA . GLY B 1 12 ? -3.633 -14.258 -4.234 1 96.31 12 GLY B CA 1
ATOM 1474 C C . GLY B 1 12 ? -4.062 -15.148 -5.387 1 96.31 12 GLY B C 1
ATOM 1475 O O . GLY B 1 12 ? -4.445 -16.297 -5.176 1 96.31 12 GLY B O 1
ATOM 1476 N N . PHE B 1 13 ? -4.027 -14.625 -6.586 1 97.5 13 PHE B N 1
ATOM 1477 C CA . PHE B 1 13 ? -4.496 -15.344 -7.766 1 97.5 13 PHE B CA 1
ATOM 1478 C C . PHE B 1 13 ? -3.471 -16.375 -8.211 1 97.5 13 PHE B C 1
ATOM 1480 O O . PHE B 1 13 ? -3.791 -17.562 -8.336 1 97.5 13 PHE B O 1
ATOM 1487 N N . ALA B 1 14 ? -2.271 -15.953 -8.453 1 96.38 14 ALA B N 1
ATOM 1488 C CA . ALA B 1 14 ? -1.246 -16.812 -9.039 1 96.38 14 ALA B CA 1
ATOM 1489 C C . ALA B 1 14 ? -0.921 -17.984 -8.117 1 96.38 14 ALA B C 1
ATOM 1491 O O . ALA B 1 14 ? -0.71 -19.109 -8.578 1 96.38 14 ALA B O 1
ATOM 1492 N N . ALA B 1 15 ? -0.952 -17.766 -6.824 1 96.06 15 ALA B N 1
ATOM 1493 C CA . ALA B 1 15 ? -0.533 -18.797 -5.867 1 96.06 15 ALA B CA 1
ATOM 1494 C C . ALA B 1 15 ? -1.68 -19.75 -5.543 1 96.06 15 ALA B C 1
ATOM 1496 O O . ALA B 1 15 ? -1.483 -20.75 -4.863 1 96.06 15 ALA B O 1
ATOM 1497 N N . THR B 1 16 ? -2.869 -19.406 -5.953 1 97.5 16 THR B N 1
ATOM 1498 C CA . THR B 1 16 ? -4.031 -20.25 -5.734 1 97.5 16 THR B CA 1
ATOM 1499 C C . THR B 1 16 ? -4.172 -21.281 -6.863 1 97.5 16 THR B C 1
ATOM 1501 O O . THR B 1 16 ? -4.16 -20.922 -8.039 1 97.5 16 THR B O 1
ATOM 1504 N N . SER B 1 17 ? -4.277 -22.5 -6.508 1 96.88 17 SER B N 1
ATOM 1505 C CA . SER B 1 17 ? -4.562 -23.547 -7.492 1 96.88 17 SER B CA 1
ATOM 1506 C C . SER B 1 17 ? -6.059 -23.844 -7.555 1 96.88 17 SER B C 1
ATOM 1508 O O . SER B 1 17 ? -6.805 -23.516 -6.629 1 96.88 17 SER B O 1
ATOM 1510 N N . THR B 1 18 ? -6.422 -24.438 -8.664 1 96.56 18 THR B N 1
ATOM 1511 C CA . THR B 1 18 ? -7.801 -24.906 -8.766 1 96.56 18 THR B CA 1
ATOM 1512 C C . THR B 1 18 ? -8.117 -25.891 -7.645 1 96.56 18 THR B C 1
ATOM 1514 O O . THR B 1 18 ? -9.211 -25.859 -7.07 1 96.56 18 THR B O 1
ATOM 1517 N N . ASP B 1 19 ? -7.172 -26.75 -7.301 1 97.12 19 ASP B N 1
ATOM 1518 C CA . ASP B 1 19 ? -7.371 -27.719 -6.227 1 97.12 19 ASP B CA 1
ATOM 1519 C C . ASP B 1 19 ? -7.605 -27.016 -4.895 1 97.12 19 ASP B C 1
ATOM 1521 O O . ASP B 1 19 ? -8.422 -27.453 -4.082 1 97.12 19 ASP B O 1
ATOM 1525 N N . ASP B 1 20 ? -6.867 -25.938 -4.598 1 97.38 20 ASP B N 1
ATOM 1526 C CA . ASP B 1 20 ? -7.105 -25.125 -3.4 1 97.38 20 ASP B CA 1
ATOM 1527 C C . ASP B 1 20 ? -8.57 -24.719 -3.305 1 97.38 20 ASP B C 1
ATOM 1529 O O . ASP B 1 20 ? -9.18 -24.812 -2.238 1 97.38 20 ASP B O 1
ATOM 1533 N N . LEU B 1 21 ? -9.133 -24.219 -4.434 1 97.81 21 LEU B N 1
ATOM 1534 C CA . LEU B 1 21 ? -10.5 -23.719 -4.492 1 97.81 21 LEU B CA 1
ATOM 1535 C C . LEU B 1 21 ? -11.5 -24.859 -4.309 1 97.81 21 LEU B C 1
ATOM 1537 O O . LEU B 1 21 ? -12.445 -24.75 -3.535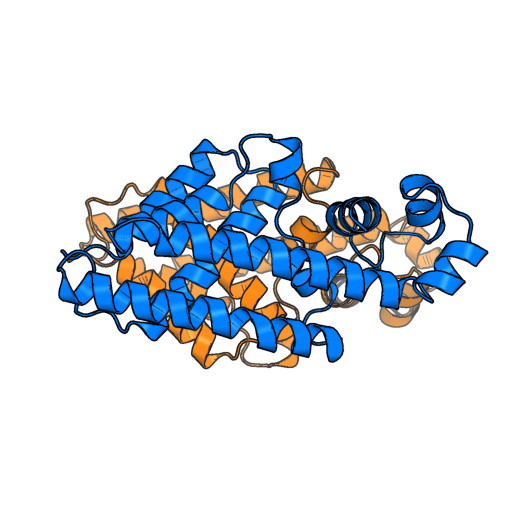 1 97.81 21 LEU B O 1
ATOM 1541 N N . LEU B 1 22 ? -11.219 -26 -5.02 1 97.44 22 LEU B N 1
ATOM 1542 C CA . LEU B 1 22 ? -12.109 -27.156 -4.926 1 97.44 22 LEU B CA 1
ATOM 1543 C C . LEU B 1 22 ? -12.18 -27.672 -3.49 1 97.44 22 LEU B C 1
ATOM 1545 O O . LEU B 1 22 ? -13.266 -27.922 -2.969 1 97.44 22 LEU B O 1
ATOM 1549 N N . ASN B 1 23 ? -11.086 -27.797 -2.885 1 97.88 23 ASN B N 1
ATOM 1550 C CA . ASN B 1 23 ? -11.008 -28.281 -1.51 1 97.88 23 ASN B CA 1
ATOM 1551 C C . ASN B 1 23 ? -11.711 -27.328 -0.541 1 97.88 23 ASN B C 1
ATOM 1553 O O . ASN B 1 23 ? -12.469 -27.766 0.327 1 97.88 23 ASN B O 1
ATOM 1557 N N . ALA B 1 24 ? -11.516 -26.078 -0.674 1 97.12 24 ALA B N 1
ATOM 1558 C CA . ALA B 1 24 ? -12.086 -25.078 0.228 1 97.12 24 ALA B CA 1
ATOM 1559 C C . ALA B 1 24 ? -13.602 -25 0.058 1 97.12 24 ALA B C 1
ATOM 1561 O O . ALA B 1 24 ? -14.336 -24.828 1.038 1 97.12 24 ALA B O 1
ATOM 1562 N N . MET B 1 25 ? -14.008 -25.078 -1.168 1 96.81 25 MET B N 1
ATOM 1563 C CA . MET B 1 25 ? -15.422 -24.875 -1.475 1 96.81 25 MET B CA 1
ATOM 1564 C C . MET B 1 25 ? -16.203 -26.156 -1.31 1 96.81 25 MET B C 1
ATOM 1566 O O . MET B 1 25 ? -17.438 -26.141 -1.23 1 96.81 25 MET B O 1
ATOM 1570 N N . GLY B 1 26 ? -15.523 -27.234 -1.327 1 96.94 26 GLY B N 1
ATOM 1571 C CA . GLY B 1 26 ? -16.172 -28.531 -1.164 1 96.94 26 GLY B CA 1
ATOM 1572 C C . GLY B 1 26 ? -16.984 -28.953 -2.379 1 96.94 26 GLY B C 1
ATOM 1573 O O . GLY B 1 26 ? -18.062 -29.516 -2.244 1 96.94 26 GLY B O 1
ATOM 1574 N N . ILE B 1 27 ? -16.484 -28.641 -3.543 1 95.31 27 ILE B N 1
ATOM 1575 C CA . ILE B 1 27 ? -17.172 -28.984 -4.777 1 95.31 27 ILE B CA 1
ATOM 1576 C C . ILE B 1 27 ? -16.188 -29.625 -5.762 1 95.31 27 ILE B C 1
ATOM 1578 O O . ILE B 1 27 ? -14.977 -29.547 -5.574 1 95.31 27 ILE B O 1
ATOM 1582 N N . GLY B 1 28 ? -16.734 -30.25 -6.805 1 94.44 28 GLY B N 1
ATOM 1583 C CA . GLY B 1 28 ? -15.891 -30.844 -7.824 1 94.44 28 GLY B CA 1
ATOM 1584 C C . GLY B 1 28 ? -15.57 -29.906 -8.969 1 94.44 28 GLY B C 1
ATOM 1585 O O . GLY B 1 28 ? -16.156 -28.812 -9.07 1 94.44 28 GLY B O 1
ATOM 1586 N N . ARG B 1 29 ? -14.664 -30.281 -9.773 1 94.62 29 ARG B N 1
ATOM 1587 C CA . ARG B 1 29 ? -14.188 -29.484 -10.898 1 94.62 29 ARG B CA 1
ATOM 1588 C C . ARG B 1 29 ? -15.32 -29.141 -11.859 1 94.62 29 ARG B C 1
ATOM 1590 O O . ARG B 1 29 ? -15.422 -28.016 -12.336 1 94.62 29 ARG B O 1
ATOM 1597 N N . GLN B 1 30 ? -16.172 -30.141 -12.102 1 94.19 30 GLN B N 1
ATOM 1598 C CA . GLN B 1 30 ? -17.281 -29.922 -13.023 1 94.19 30 GLN B CA 1
ATOM 1599 C C . GLN B 1 30 ? -18.25 -28.891 -12.469 1 94.19 30 GLN B C 1
ATOM 1601 O O . GLN B 1 30 ? -18.766 -28.047 -13.211 1 94.19 30 GLN B O 1
ATOM 1606 N N . SER B 1 31 ? -18.516 -28.969 -11.266 1 94.31 31 SER B N 1
ATOM 1607 C CA . SER B 1 31 ? -19.406 -28.016 -10.602 1 94.31 31 SER B CA 1
ATOM 1608 C C . SER B 1 31 ? -18.844 -26.594 -10.68 1 94.31 31 SER B C 1
ATOM 1610 O O . SER B 1 31 ? -19.578 -25.656 -10.953 1 94.31 31 SER B O 1
ATOM 1612 N N . LEU B 1 32 ? -17.516 -26.422 -10.383 1 94.38 32 LEU B N 1
ATOM 1613 C CA . LEU B 1 32 ? -16.844 -25.125 -10.469 1 94.38 32 LEU B CA 1
ATOM 1614 C C . LEU B 1 32 ? -16.969 -24.547 -11.875 1 94.38 32 LEU B C 1
ATOM 1616 O O . LEU B 1 32 ? -17.359 -23.391 -12.047 1 94.38 32 LEU B O 1
ATOM 1620 N N . TYR B 1 33 ? -16.734 -25.422 -12.812 1 93.69 33 TYR B N 1
ATOM 1621 C CA . TYR B 1 33 ? -16.781 -25 -14.203 1 93.69 33 TYR B CA 1
ATOM 1622 C C . TYR B 1 33 ? -18.188 -24.594 -14.602 1 93.69 33 TYR B C 1
ATOM 1624 O O . TYR B 1 33 ? -18.391 -23.578 -15.281 1 93.69 33 TYR B O 1
ATOM 1632 N N . ASN B 1 34 ? -19.141 -25.312 -14.203 1 95.44 34 ASN B N 1
ATOM 1633 C CA . ASN B 1 34 ? -20.531 -25.031 -14.555 1 95.44 34 ASN B CA 1
ATOM 1634 C C . ASN B 1 34 ? -21.016 -23.75 -13.898 1 95.44 34 ASN B C 1
ATOM 1636 O O . ASN B 1 34 ? -21.766 -22.984 -14.516 1 95.44 34 ASN B O 1
ATOM 1640 N N . ALA B 1 35 ? -20.531 -23.562 -12.781 1 93.81 35 ALA B N 1
ATOM 1641 C CA . ALA B 1 35 ? -21.078 -22.469 -11.992 1 93.81 35 ALA B CA 1
ATOM 1642 C C . ALA B 1 35 ? -20.312 -21.172 -12.266 1 93.81 35 ALA B C 1
ATOM 1644 O O . ALA B 1 35 ? -20.906 -20.094 -12.297 1 93.81 35 ALA B O 1
ATOM 1645 N N . PHE B 1 36 ? -18.969 -21.25 -12.477 1 93.94 36 PHE B N 1
ATOM 1646 C CA . PHE B 1 36 ? -18.188 -20.016 -12.484 1 93.94 36 PHE B CA 1
ATOM 1647 C C . PHE B 1 36 ? -17.312 -19.953 -13.734 1 93.94 36 PHE B C 1
ATOM 1649 O O . PHE B 1 36 ? -16.766 -18.891 -14.062 1 93.94 36 PHE B O 1
ATOM 1656 N N . GLY B 1 37 ? -17.297 -21.094 -14.344 1 94.06 37 GLY B N 1
ATOM 1657 C CA . GLY B 1 37 ? -16.359 -21.188 -15.453 1 94.06 37 GLY B CA 1
ATOM 1658 C C . GLY B 1 37 ? -14.961 -21.578 -15.031 1 94.06 37 GLY B C 1
ATOM 1659 O O . GLY B 1 37 ? -14.773 -22.609 -14.375 1 94.06 37 GLY B O 1
ATOM 1660 N N . ASP B 1 38 ? -13.938 -20.672 -15.234 1 94.31 38 ASP B N 1
ATOM 1661 C CA . ASP B 1 38 ? -12.555 -21 -14.898 1 94.31 38 ASP B CA 1
ATOM 1662 C C . ASP B 1 38 ? -12.078 -20.203 -13.688 1 94.31 38 ASP B C 1
ATOM 1664 O O . ASP B 1 38 ? -12.852 -19.453 -13.094 1 94.31 38 ASP B O 1
ATOM 1668 N N . LYS B 1 39 ? -10.891 -20.484 -13.219 1 96.31 39 LYS B N 1
ATOM 1669 C CA . LYS B 1 39 ? -10.289 -19.844 -12.055 1 96.31 39 LYS B CA 1
ATOM 1670 C C . LYS B 1 39 ? -10.328 -18.328 -12.172 1 96.31 39 LYS B C 1
ATOM 1672 O O . LYS B 1 39 ? -10.641 -17.641 -11.203 1 96.31 39 LYS B O 1
ATOM 1677 N N . ARG B 1 40 ? -10.047 -17.828 -13.336 1 96.38 40 ARG B N 1
ATOM 1678 C CA . ARG B 1 40 ? -10.016 -16.391 -13.562 1 96.38 40 ARG B CA 1
ATOM 1679 C C . ARG B 1 40 ? -11.391 -15.766 -13.352 1 96.38 40 ARG B C 1
ATOM 1681 O O . ARG B 1 40 ? -11.531 -14.758 -12.664 1 96.38 40 ARG B O 1
ATOM 1688 N N . GLN B 1 41 ? -12.359 -16.297 -13.906 1 96.44 41 GLN B N 1
ATOM 1689 C CA . GLN B 1 41 ? -13.719 -15.797 -13.758 1 96.44 41 GLN B CA 1
ATOM 1690 C C . GLN B 1 41 ? -14.172 -15.859 -12.305 1 96.44 41 GLN B C 1
ATOM 1692 O O . GLN B 1 41 ? -14.836 -14.945 -11.812 1 96.44 41 GLN B O 1
ATOM 1697 N N . LEU B 1 42 ? -13.883 -17.031 -11.672 1 97.5 42 LEU B N 1
ATOM 1698 C CA . LEU B 1 42 ? -14.203 -17.141 -10.258 1 97.5 42 LEU B CA 1
ATOM 1699 C C . LEU B 1 42 ? -13.492 -16.062 -9.445 1 97.5 42 LEU B C 1
ATOM 1701 O O . LEU B 1 42 ? -14.07 -15.492 -8.523 1 97.5 42 LEU B O 1
ATOM 1705 N N . TYR B 1 43 ? -12.266 -15.766 -9.742 1 98.12 43 TYR B N 1
ATOM 1706 C CA . TYR B 1 43 ? -11.508 -14.719 -9.07 1 98.12 43 TYR B CA 1
ATOM 1707 C C . TYR B 1 43 ? -12.188 -13.367 -9.219 1 98.12 43 TYR B C 1
ATOM 1709 O O . TYR B 1 43 ? -12.344 -12.625 -8.242 1 98.12 43 TYR B O 1
ATOM 1717 N N . LEU B 1 44 ? -12.562 -13.008 -10.438 1 97.75 44 LEU B N 1
ATOM 1718 C CA . LEU B 1 44 ? -13.211 -11.734 -10.711 1 97.75 44 LEU B CA 1
ATOM 1719 C C . LEU B 1 44 ? -14.508 -11.602 -9.914 1 97.75 44 LEU B C 1
ATOM 1721 O O . LEU B 1 44 ? -14.781 -10.547 -9.336 1 97.75 44 LEU B O 1
ATOM 1725 N N . GLU B 1 45 ? -15.219 -12.648 -9.859 1 97 45 GLU B N 1
ATOM 1726 C CA . GLU B 1 45 ? -16.469 -12.633 -9.109 1 97 45 GLU B CA 1
ATOM 1727 C C . GLU B 1 45 ? -16.203 -12.477 -7.609 1 97 45 GLU B C 1
ATOM 1729 O O . GLU B 1 45 ? -16.906 -11.734 -6.926 1 97 45 GLU B O 1
ATOM 1734 N N . ALA B 1 46 ? -15.234 -13.227 -7.141 1 98 46 ALA B N 1
ATOM 1735 C CA . ALA B 1 46 ? -14.859 -13.133 -5.73 1 98 46 ALA B CA 1
ATOM 1736 C C . ALA B 1 46 ? -14.406 -11.719 -5.371 1 98 46 ALA B C 1
ATOM 1738 O O . ALA B 1 46 ? -14.82 -11.172 -4.348 1 98 46 ALA B O 1
ATOM 1739 N N . LEU B 1 47 ? -13.594 -11.125 -6.191 1 98 47 LEU B N 1
ATOM 1740 C CA . LEU B 1 47 ? -13.094 -9.773 -5.961 1 98 47 LEU B CA 1
ATOM 1741 C C . LEU B 1 47 ? -14.227 -8.758 -5.992 1 98 47 LEU B C 1
ATOM 1743 O O . LEU B 1 47 ? -14.273 -7.852 -5.16 1 98 47 LEU B O 1
ATOM 1747 N N . ARG B 1 48 ? -15.094 -8.891 -6.945 1 96.75 48 ARG B N 1
ATOM 1748 C CA . ARG B 1 48 ? -16.25 -8 -7.027 1 96.75 48 ARG B CA 1
ATOM 1749 C C . ARG B 1 48 ? -17.094 -8.078 -5.758 1 96.75 48 ARG B C 1
ATOM 1751 O O . ARG B 1 48 ? -17.516 -7.043 -5.227 1 96.75 48 ARG B O 1
ATOM 1758 N N . ALA B 1 49 ? -17.375 -9.289 -5.367 1 96.81 49 ALA B N 1
ATOM 1759 C CA . ALA B 1 49 ? -18.172 -9.477 -4.152 1 96.81 49 ALA B CA 1
ATOM 1760 C C . ALA B 1 49 ? -17.453 -8.875 -2.941 1 96.81 49 ALA B C 1
ATOM 1762 O O . ALA B 1 49 ? -18.094 -8.219 -2.109 1 96.81 49 ALA B O 1
ATOM 1763 N N . TYR B 1 50 ? -16.203 -9.125 -2.844 1 97.19 50 TYR B N 1
ATOM 1764 C CA . TYR B 1 50 ? -15.398 -8.562 -1.77 1 97.19 50 TYR B CA 1
ATOM 1765 C C . TYR B 1 50 ? -15.477 -7.043 -1.763 1 97.19 50 TYR B C 1
ATOM 1767 O O . TYR B 1 50 ? -15.711 -6.434 -0.716 1 97.19 50 TYR B O 1
ATOM 1775 N N . GLN B 1 51 ? -15.234 -6.449 -2.881 1 95.88 51 GLN B N 1
ATOM 1776 C CA . GLN B 1 51 ? -15.18 -4.996 -3 1 95.88 51 GLN B CA 1
ATOM 1777 C C . GLN B 1 51 ? -16.531 -4.367 -2.674 1 95.88 51 GLN B C 1
ATOM 1779 O O . GLN B 1 51 ? -16.594 -3.311 -2.043 1 95.88 51 GLN B O 1
ATOM 1784 N N . ARG B 1 52 ? -17.578 -4.98 -3.15 1 94.06 52 ARG B N 1
ATOM 1785 C CA . ARG B 1 52 ? -18.906 -4.473 -2.854 1 94.06 52 ARG B CA 1
ATOM 1786 C C . ARG B 1 52 ? -19.156 -4.43 -1.349 1 94.06 52 ARG B C 1
ATOM 1788 O O . ARG B 1 52 ? -19.641 -3.428 -0.821 1 94.06 52 ARG B O 1
ATOM 1795 N N . ASN B 1 53 ? -18.828 -5.52 -0.736 1 94.38 53 ASN B N 1
ATOM 1796 C CA . ASN B 1 53 ? -19.031 -5.613 0.705 1 94.38 53 ASN B CA 1
ATOM 1797 C C . ASN B 1 53 ? -18.156 -4.621 1.466 1 94.38 53 ASN B C 1
ATOM 1799 O O . ASN B 1 53 ? -18.641 -3.93 2.365 1 94.38 53 ASN B O 1
ATOM 1803 N N . THR B 1 54 ? -16.969 -4.512 1.096 1 95.5 54 THR B N 1
ATOM 1804 C CA . THR B 1 54 ? -16.031 -3.646 1.818 1 95.5 54 THR B CA 1
ATOM 1805 C C . THR B 1 54 ? -16.375 -2.176 1.581 1 95.5 54 THR B C 1
ATOM 1807 O O . THR B 1 54 ? -16.328 -1.365 2.508 1 95.5 54 THR B O 1
ATOM 1810 N N . THR B 1 55 ? -16.703 -1.844 0.33 1 96.19 55 THR B N 1
ATOM 1811 C CA . THR B 1 55 ? -17.047 -0.46 0.015 1 96.19 55 THR B CA 1
ATOM 1812 C C . THR B 1 55 ? -18.281 -0.014 0.792 1 96.19 55 THR B C 1
ATOM 1814 O O . THR B 1 55 ? -18.312 1.098 1.325 1 96.19 55 THR B O 1
ATOM 1817 N N . SER B 1 56 ? -19.281 -0.867 0.88 1 96.75 56 SER B N 1
ATOM 1818 C CA . SER B 1 56 ? -20.469 -0.558 1.662 1 96.75 56 SER B CA 1
ATOM 1819 C C . SER B 1 56 ? -20.125 -0.293 3.123 1 96.75 56 SER B C 1
ATOM 1821 O O . SER B 1 56 ? -20.656 0.63 3.738 1 96.75 56 SER B O 1
ATOM 1823 N N . GLY B 1 57 ? -19.25 -1.08 3.701 1 97.25 57 GLY B N 1
ATOM 1824 C CA . GLY B 1 57 ? -18.797 -0.87 5.062 1 97.25 57 GLY B CA 1
ATOM 1825 C C . GLY B 1 57 ? -18.047 0.436 5.246 1 97.25 57 GLY B C 1
ATOM 1826 O O . GLY B 1 57 ? -18.25 1.144 6.234 1 97.25 57 GLY B O 1
ATOM 1827 N N . HIS B 1 58 ? -17.156 0.745 4.281 1 98.06 58 HIS B N 1
ATOM 1828 C CA . HIS B 1 58 ? -16.422 2.006 4.316 1 98.06 58 HIS B CA 1
ATOM 1829 C C . HIS B 1 58 ? -17.375 3.197 4.324 1 98.06 58 HIS B C 1
ATOM 1831 O O . HIS B 1 58 ? -17.219 4.109 5.141 1 98.06 58 HIS B O 1
ATOM 1837 N N . LEU B 1 59 ? -18.328 3.127 3.416 1 98.12 59 LEU B N 1
ATOM 1838 C CA . LEU B 1 59 ? -19.266 4.23 3.283 1 98.12 59 LEU B CA 1
ATOM 1839 C C . LEU B 1 59 ? -20.109 4.379 4.543 1 98.12 59 LEU B C 1
ATOM 1841 O O . LEU B 1 59 ? -20.391 5.496 4.984 1 98.12 59 LEU B O 1
ATOM 1845 N N . ALA B 1 60 ? -20.5 3.264 5.102 1 98.31 60 ALA B N 1
ATOM 1846 C CA . ALA B 1 60 ? -21.297 3.297 6.324 1 98.31 60 ALA B CA 1
ATOM 1847 C C . ALA B 1 60 ? -20.516 3.945 7.469 1 98.31 60 ALA B C 1
ATOM 1849 O O . ALA B 1 60 ? -21.047 4.812 8.172 1 98.31 60 ALA B O 1
ATOM 1850 N N . ARG B 1 61 ? -19.297 3.582 7.672 1 98.38 61 ARG B N 1
ATOM 1851 C CA . ARG B 1 61 ? -18.469 4.148 8.734 1 98.38 61 ARG B CA 1
ATOM 1852 C C . ARG B 1 61 ? -18.219 5.637 8.508 1 98.38 61 ARG B C 1
ATOM 1854 O O . ARG B 1 61 ? -18.281 6.43 9.445 1 98.38 61 ARG B O 1
ATOM 1861 N N . LEU B 1 62 ? -18 6 7.238 1 98.56 62 LEU B N 1
ATOM 1862 C CA . LEU B 1 62 ? -17.703 7.379 6.859 1 98.56 62 LEU B CA 1
ATOM 1863 C C . LEU B 1 62 ? -18.906 8.281 7.113 1 98.56 62 LEU B C 1
ATOM 1865 O O . LEU B 1 62 ? -18.75 9.43 7.535 1 98.56 62 LEU B O 1
ATOM 1869 N N . THR B 1 63 ? -20.109 7.746 6.953 1 97.88 63 THR B N 1
ATOM 1870 C CA . THR B 1 63 ? -21.281 8.617 6.855 1 97.88 63 THR B CA 1
ATOM 1871 C C . THR B 1 63 ? -22.094 8.57 8.148 1 97.88 63 THR B C 1
ATOM 1873 O O . THR B 1 63 ? -22.938 9.445 8.391 1 97.88 63 THR B O 1
ATOM 1876 N N . SER B 1 64 ? -21.875 7.617 8.953 1 97.5 64 SER B N 1
ATOM 1877 C CA . SER B 1 64 ? -22.734 7.395 10.117 1 97.5 64 SER B CA 1
ATOM 1878 C C . SER B 1 64 ? -22.562 8.508 11.148 1 97.5 64 SER B C 1
ATOM 1880 O O . SER B 1 64 ? -23.547 9.031 11.672 1 97.5 64 SER B O 1
ATOM 1882 N N . PRO B 1 65 ? -21.359 8.891 11.516 1 97.5 65 PRO B N 1
ATOM 1883 C CA . PRO B 1 65 ? -21.219 9.938 12.531 1 97.5 65 PRO B CA 1
ATOM 1884 C C . PRO B 1 65 ? -21.688 11.305 12.047 1 97.5 65 PRO B C 1
ATOM 1886 O O . PRO B 1 65 ? -21.516 11.633 10.867 1 97.5 65 PRO B O 1
ATOM 1889 N N . THR B 1 66 ? -22.156 12.055 12.984 1 97.06 66 THR B N 1
ATOM 1890 C CA . THR B 1 66 ? -22.516 13.438 12.688 1 97.06 66 THR B CA 1
ATOM 1891 C C . THR B 1 66 ? -21.281 14.258 12.375 1 97.06 66 THR B C 1
ATOM 1893 O O . THR B 1 66 ? -21.281 15.07 11.438 1 97.06 66 THR B O 1
ATOM 1896 N N . SER B 1 67 ? -20.25 14.07 13.109 1 98.19 67 SER B N 1
ATOM 1897 C CA . SER B 1 67 ? -18.984 14.75 12.859 1 98.19 67 SER B CA 1
ATOM 1898 C C . SER B 1 67 ? -18.281 14.172 11.633 1 98.19 67 SER B C 1
ATOM 1900 O O . SER B 1 67 ? -17.953 12.984 11.609 1 98.19 67 SER B O 1
ATOM 1902 N N . PRO B 1 68 ? -18.031 15.008 10.578 1 98.31 68 PRO B N 1
ATOM 1903 C CA . PRO B 1 68 ? -17.297 14.516 9.406 1 98.31 68 PRO B CA 1
ATOM 1904 C C . PRO B 1 68 ? -15.914 13.969 9.75 1 98.31 68 PRO B C 1
ATOM 1906 O O . PRO B 1 68 ? -15.508 12.938 9.219 1 98.31 68 PRO B O 1
ATOM 1909 N N . LEU B 1 69 ? -15.25 14.641 10.664 1 98.12 69 LEU B N 1
ATOM 1910 C CA . LEU B 1 69 ? -13.922 14.203 11.07 1 98.12 69 LEU B CA 1
ATOM 1911 C C . LEU B 1 69 ? -13.984 12.844 11.766 1 98.12 69 LEU B C 1
ATOM 1913 O O . LEU B 1 69 ? -13.148 11.977 11.523 1 98.12 69 LEU B O 1
ATOM 1917 N N . ASP B 1 70 ? -14.984 12.617 12.656 1 98.5 70 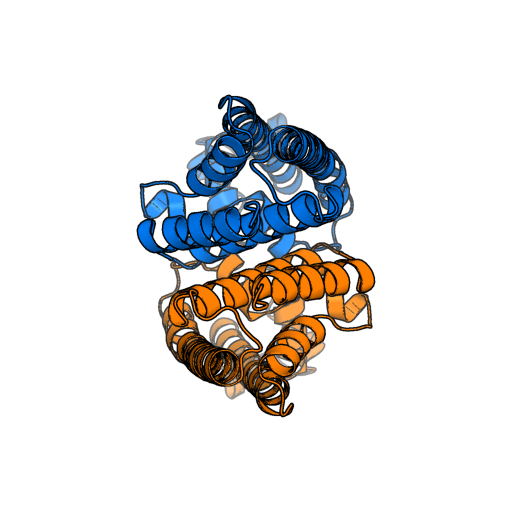ASP B N 1
ATOM 1918 C CA . ASP B 1 70 ? -15.164 11.328 13.305 1 98.5 70 ASP B CA 1
ATOM 1919 C C . ASP B 1 70 ? -15.484 10.234 12.281 1 98.5 70 ASP B C 1
ATOM 1921 O O . ASP B 1 70 ? -15.07 9.086 12.438 1 98.5 70 ASP B O 1
ATOM 1925 N N . GLY B 1 71 ? -16.25 10.57 11.266 1 98.75 71 GLY B N 1
ATOM 1926 C CA . GLY B 1 71 ? -16.516 9.625 10.195 1 98.75 71 GLY B CA 1
ATOM 1927 C C . GLY B 1 71 ? -15.273 9.164 9.469 1 98.75 71 GLY B C 1
ATOM 1928 O O . GLY B 1 71 ? -15.109 7.977 9.188 1 98.75 71 GLY B O 1
ATOM 1929 N N . ILE B 1 72 ? -14.367 10.125 9.18 1 98.81 72 ILE B N 1
ATOM 1930 C CA . ILE B 1 72 ? -13.109 9.797 8.516 1 98.81 72 ILE B CA 1
ATOM 1931 C C . ILE B 1 72 ? -12.25 8.922 9.43 1 98.81 72 ILE B C 1
ATOM 1933 O O . ILE B 1 72 ? -11.641 7.953 8.984 1 98.81 72 ILE B O 1
ATOM 1937 N N . LEU B 1 73 ? -12.258 9.281 10.719 1 98.75 73 LEU B N 1
ATOM 1938 C CA . LEU B 1 73 ? -11.516 8.469 11.68 1 98.75 73 LEU B CA 1
ATOM 1939 C C . LEU B 1 73 ? -12.094 7.062 11.75 1 98.75 73 LEU B C 1
ATOM 1941 O O . LEU B 1 73 ? -11.344 6.078 11.727 1 98.75 73 LEU B O 1
ATOM 1945 N N . ASP B 1 74 ? -13.438 6.93 11.828 1 98.75 74 ASP B N 1
ATOM 1946 C CA . ASP B 1 74 ? -14.094 5.625 11.883 1 98.75 74 ASP B CA 1
ATOM 1947 C C . ASP B 1 74 ? -13.781 4.801 10.633 1 98.75 74 ASP B C 1
ATOM 1949 O O . ASP B 1 74 ? -13.625 3.582 10.719 1 98.75 74 ASP B O 1
ATOM 1953 N N . LEU B 1 75 ? -13.773 5.469 9.531 1 98.75 75 LEU B N 1
ATOM 1954 C CA . LEU B 1 75 ? -13.398 4.812 8.281 1 98.75 75 LEU B CA 1
ATOM 1955 C C . LEU B 1 75 ? -12.016 4.18 8.398 1 98.75 75 LEU B C 1
ATOM 1957 O O . LEU B 1 75 ? -11.844 2.99 8.109 1 98.75 75 LEU B O 1
ATOM 1961 N N . LEU B 1 76 ? -11.023 4.941 8.891 1 98.81 76 LEU B N 1
ATOM 1962 C CA . LEU B 1 76 ? -9.648 4.461 8.961 1 98.81 76 LEU B CA 1
ATOM 1963 C C . LEU B 1 76 ? -9.508 3.391 10.039 1 98.81 76 LEU B C 1
ATOM 1965 O O . LEU B 1 76 ? -8.867 2.359 9.82 1 98.81 76 LEU B O 1
ATOM 1969 N N . ILE B 1 77 ? -10.102 3.59 11.195 1 98.5 77 ILE B N 1
ATOM 1970 C CA . ILE B 1 77 ? -10.047 2.627 12.289 1 98.5 77 ILE B CA 1
ATOM 1971 C C . ILE B 1 77 ? -10.719 1.322 11.859 1 98.5 77 ILE B C 1
ATOM 1973 O O . ILE B 1 77 ? -10.273 0.235 12.234 1 98.5 77 ILE B O 1
ATOM 1977 N N . GLY B 1 78 ? -11.758 1.41 11.094 1 98.06 78 GLY B N 1
ATOM 1978 C CA . GLY B 1 78 ? -12.531 0.266 10.641 1 98.06 78 GLY B CA 1
ATOM 1979 C C . GLY B 1 78 ? -11.766 -0.638 9.695 1 98.06 78 GLY B C 1
ATOM 1980 O O . GLY B 1 78 ? -12.172 -1.775 9.445 1 98.06 78 GLY B O 1
ATOM 1981 N N . LEU B 1 79 ? -10.68 -0.146 9.102 1 98.06 79 LEU B N 1
ATOM 1982 C CA . LEU B 1 79 ? -9.852 -0.953 8.219 1 98.06 79 LEU B CA 1
ATOM 1983 C C . LEU B 1 79 ? -9.078 -2.008 9.008 1 98.06 79 LEU B C 1
ATOM 1985 O O . LEU B 1 79 ? -8.508 -2.934 8.422 1 98.06 79 LEU B O 1
ATOM 1989 N N . VAL B 1 80 ? -9.008 -1.854 10.359 1 97.94 80 VAL B N 1
ATOM 1990 C CA . VAL B 1 80 ? -8.086 -2.611 11.203 1 97.94 80 VAL B CA 1
ATOM 1991 C C . VAL B 1 80 ? -8.867 -3.627 12.039 1 97.94 80 VAL B C 1
ATOM 1993 O O . VAL B 1 80 ? -9.336 -3.311 13.133 1 97.94 80 VAL B O 1
ATOM 1996 N N . PRO B 1 81 ? -8.969 -4.844 11.555 1 96.56 81 PRO B N 1
ATOM 1997 C CA . PRO B 1 81 ? -9.586 -5.871 12.398 1 96.56 81 PRO B CA 1
ATOM 1998 C C . PRO B 1 81 ? -8.828 -6.09 13.703 1 96.56 81 PRO B C 1
ATOM 2000 O O . PRO B 1 81 ? -7.602 -5.98 13.742 1 96.56 81 PRO B O 1
ATOM 2003 N N . GLU B 1 82 ? -9.547 -6.43 14.734 1 94.56 82 GLU B N 1
ATOM 2004 C CA . GLU B 1 82 ? -8.922 -6.727 16.016 1 94.56 82 GLU B CA 1
ATOM 2005 C C . GLU B 1 82 ? -8.188 -8.062 15.977 1 94.56 82 GLU B C 1
ATOM 2007 O O . GLU B 1 82 ? -7.152 -8.227 16.625 1 94.56 82 GLU B O 1
ATOM 2012 N N . ASP B 1 83 ? -8.711 -8.977 15.242 1 96.56 83 ASP B N 1
ATOM 2013 C CA . ASP B 1 83 ? -8.117 -10.305 15.117 1 96.56 83 ASP B CA 1
ATOM 2014 C C . ASP B 1 83 ? -6.863 -10.266 14.25 1 96.56 83 ASP B C 1
ATOM 2016 O O . ASP B 1 83 ? -6.918 -9.875 13.086 1 96.56 83 ASP B O 1
ATOM 2020 N N . ASP B 1 84 ? -5.738 -10.75 14.773 1 95.56 84 ASP B N 1
ATOM 2021 C CA . ASP B 1 84 ? -4.449 -10.672 14.094 1 95.56 84 ASP B CA 1
ATOM 2022 C C . ASP B 1 84 ? -4.477 -11.438 12.781 1 95.56 84 ASP B C 1
ATOM 2024 O O . ASP B 1 84 ? -3.932 -10.977 11.773 1 95.56 84 ASP B O 1
ATOM 2028 N N . ALA B 1 85 ? -5.059 -12.602 12.852 1 95.31 85 ALA B N 1
ATOM 2029 C CA . ALA B 1 85 ? -5.082 -13.445 11.656 1 95.31 85 ALA B CA 1
ATOM 2030 C C . ALA B 1 85 ? -5.871 -12.773 10.531 1 95.31 85 ALA B C 1
ATOM 2032 O O . ALA B 1 85 ? -5.445 -12.781 9.375 1 95.31 85 ALA B O 1
ATOM 2033 N N . ARG B 1 86 ? -6.973 -12.164 10.867 1 96.06 86 ARG B N 1
ATOM 2034 C CA . ARG B 1 86 ? -7.785 -11.453 9.883 1 96.06 86 ARG B CA 1
ATOM 2035 C C . ARG B 1 86 ? -7.098 -10.172 9.43 1 96.06 86 ARG B C 1
ATOM 2037 O O . ARG B 1 86 ? -7.105 -9.844 8.242 1 96.06 86 ARG B O 1
ATOM 2044 N N . ARG B 1 87 ? -6.484 -9.477 10.398 1 97.5 87 ARG B N 1
ATOM 2045 C CA . ARG B 1 87 ? -5.797 -8.227 10.102 1 97.5 87 ARG B CA 1
ATOM 2046 C C . ARG B 1 87 ? -4.652 -8.445 9.117 1 97.5 87 ARG B C 1
ATOM 2048 O O . ARG B 1 87 ? -4.445 -7.648 8.203 1 97.5 87 ARG B O 1
ATOM 2055 N N . SER B 1 88 ? -3.984 -9.562 9.234 1 97 88 SER B N 1
ATOM 2056 C CA . SER B 1 88 ? -2.795 -9.82 8.43 1 97 88 SER B CA 1
ATOM 2057 C C . SER B 1 88 ? -3.168 -10.203 7 1 97 88 SER B C 1
ATOM 2059 O O . SER B 1 88 ? -2.293 -10.336 6.141 1 97 88 SER B O 1
ATOM 2061 N N . LEU B 1 89 ? -4.504 -10.344 6.68 1 97.12 89 LEU B N 1
ATOM 2062 C CA . LEU B 1 89 ? -4.926 -10.602 5.309 1 97.12 89 LEU B CA 1
ATOM 2063 C C . LEU B 1 89 ? -4.906 -9.32 4.484 1 97.12 89 LEU B C 1
ATOM 2065 O O . LEU B 1 89 ? -4.902 -9.367 3.25 1 97.12 89 LEU B O 1
ATOM 2069 N N . GLY B 1 90 ? -4.961 -8.148 5.203 1 97.25 90 GLY B N 1
ATOM 2070 C CA . GLY B 1 90 ? -5.004 -6.879 4.488 1 97.25 90 GLY B CA 1
ATOM 2071 C C . GLY B 1 90 ? -6.27 -6.699 3.668 1 97.25 90 GLY B C 1
ATOM 2072 O O . GLY B 1 90 ? -7.363 -7.039 4.125 1 97.25 90 GLY B O 1
ATOM 2073 N N . CYS B 1 91 ? -6.109 -6.141 2.531 1 97.62 91 CYS B N 1
ATOM 2074 C CA . CYS B 1 91 ? -7.223 -5.883 1.622 1 97.62 91 CYS B CA 1
ATOM 2075 C C . CYS B 1 91 ? -7.039 -6.637 0.312 1 97.62 91 CYS B C 1
ATOM 2077 O O . CYS B 1 91 ? -6 -6.516 -0.341 1 97.62 91 CYS B O 1
ATOM 2079 N N . MET B 1 92 ? -8.047 -7.336 -0.104 1 97.75 92 MET B N 1
ATOM 2080 C CA . MET B 1 92 ? -7.965 -8.094 -1.348 1 97.75 92 MET B CA 1
ATOM 2081 C C . MET B 1 92 ? -7.816 -7.164 -2.547 1 97.75 92 MET B C 1
ATOM 2083 O O . MET B 1 92 ? -7.145 -7.504 -3.521 1 97.75 92 MET B O 1
ATOM 2087 N N . GLY B 1 93 ? -8.492 -6.012 -2.486 1 97.12 93 GLY B N 1
ATOM 2088 C CA . GLY B 1 93 ? -8.359 -5.031 -3.553 1 97.12 93 GLY B CA 1
ATOM 2089 C C . GLY B 1 93 ? -6.941 -4.516 -3.719 1 97.12 93 GLY B C 1
ATOM 2090 O O . GLY B 1 93 ? -6.426 -4.457 -4.836 1 97.12 93 GLY B O 1
ATOM 2091 N N . VAL B 1 94 ? -6.312 -4.18 -2.633 1 97.62 94 VAL B N 1
ATOM 2092 C CA . VAL B 1 94 ? -4.922 -3.738 -2.662 1 97.62 94 VAL B CA 1
ATOM 2093 C C . VAL B 1 94 ? -4.027 -4.879 -3.146 1 97.62 94 VAL B C 1
ATOM 2095 O O . VAL B 1 94 ? -3.096 -4.656 -3.924 1 97.62 94 VAL B O 1
ATOM 2098 N N . GLY B 1 95 ? -4.301 -6.043 -2.641 1 97.31 95 GLY B N 1
ATOM 2099 C CA . GLY B 1 95 ? -3.582 -7.211 -3.125 1 97.31 95 GLY B CA 1
ATOM 2100 C C . GLY B 1 95 ? -3.666 -7.383 -4.629 1 97.31 95 GLY B C 1
ATOM 2101 O O . GLY B 1 95 ? -2.672 -7.719 -5.277 1 97.31 95 GLY B O 1
ATOM 2102 N N . SER B 1 96 ? -4.875 -7.215 -5.227 1 97.5 96 SER B N 1
ATOM 2103 C CA . SER B 1 96 ? -5.059 -7.344 -6.668 1 97.5 96 SER B CA 1
ATOM 2104 C C . SER B 1 96 ? -4.227 -6.312 -7.422 1 97.5 96 SER B C 1
ATOM 2106 O O . SER B 1 96 ? -3.689 -6.609 -8.492 1 97.5 96 SER B O 1
ATOM 2108 N N . VAL B 1 97 ? -4.105 -5.094 -6.883 1 97.38 97 VAL B N 1
ATOM 2109 C CA . VAL B 1 97 ? -3.26 -4.066 -7.484 1 97.38 97 VAL B CA 1
ATOM 2110 C C . VAL B 1 97 ? -1.805 -4.535 -7.48 1 97.38 97 VAL B C 1
ATOM 2112 O O . VAL B 1 97 ? -1.098 -4.387 -8.477 1 97.38 97 VAL B O 1
ATOM 2115 N N . GLY B 1 98 ? -1.374 -5.062 -6.348 1 96.75 98 GLY B N 1
ATOM 2116 C CA . GLY B 1 98 ? -0.018 -5.578 -6.25 1 96.75 98 GLY B CA 1
ATOM 2117 C C . GLY B 1 98 ? 0.281 -6.664 -7.262 1 96.75 98 GLY B C 1
ATOM 2118 O O . GLY B 1 98 ? 1.363 -6.691 -7.852 1 96.75 98 GLY B O 1
ATOM 2119 N N . GLU B 1 99 ? -0.662 -7.496 -7.5 1 96.25 99 GLU B N 1
ATOM 2120 C CA . GLU B 1 99 ? -0.454 -8.664 -8.352 1 96.25 99 GLU B CA 1
ATOM 2121 C C . GLU B 1 99 ? -0.524 -8.281 -9.828 1 96.25 99 GLU B C 1
ATOM 2123 O O . GLU B 1 99 ? 0.272 -8.766 -10.641 1 96.25 99 GLU B O 1
ATOM 2128 N N . PHE B 1 100 ? -1.502 -7.355 -10.188 1 96.69 100 PHE B N 1
ATOM 2129 C CA . PHE B 1 100 ? -1.814 -7.195 -11.602 1 96.69 100 PHE B CA 1
ATOM 2130 C C . PHE B 1 100 ? -1.407 -5.812 -12.086 1 96.69 100 PHE B C 1
ATOM 2132 O O . PHE B 1 100 ? -1.268 -5.59 -13.297 1 96.69 100 PHE B O 1
ATOM 2139 N N . GLY B 1 101 ? -1.318 -4.875 -11.156 1 96.19 101 GLY B N 1
ATOM 2140 C CA . GLY B 1 101 ? -1.055 -3.504 -11.57 1 96.19 101 GLY B CA 1
ATOM 2141 C C . GLY B 1 101 ? -1.982 -3.021 -12.664 1 96.19 101 GLY B C 1
ATOM 2142 O O . GLY B 1 101 ? -3.205 -3.076 -12.523 1 96.19 101 GLY B O 1
ATOM 2143 N N . THR B 1 102 ? -1.362 -2.689 -13.766 1 95.81 102 THR B N 1
ATOM 2144 C CA . THR B 1 102 ? -2.141 -2.141 -14.867 1 95.81 102 THR B CA 1
ATOM 2145 C C . THR B 1 102 ? -2.221 -3.137 -16.016 1 95.81 102 THR B C 1
ATOM 2147 O O . THR B 1 102 ? -2.568 -2.768 -17.141 1 95.81 102 THR B O 1
ATOM 2150 N N . THR B 1 103 ? -1.889 -4.387 -15.781 1 94.81 103 THR B N 1
ATOM 2151 C CA . THR B 1 103 ? -1.701 -5.336 -16.875 1 94.81 103 THR B CA 1
ATOM 2152 C C . THR B 1 103 ? -3.023 -6.008 -17.234 1 94.81 103 THR B C 1
ATOM 2154 O O . THR B 1 103 ? -3.127 -6.66 -18.281 1 94.81 103 THR B O 1
ATOM 2157 N N . ASP B 1 104 ? -4.02 -5.859 -16.422 1 95.5 104 ASP B N 1
ATOM 2158 C CA . ASP B 1 104 ? -5.312 -6.5 -16.641 1 95.5 104 ASP B CA 1
ATOM 2159 C C . ASP B 1 104 ? -6.422 -5.461 -16.797 1 95.5 104 ASP B C 1
ATOM 2161 O O . ASP B 1 104 ? -6.883 -4.887 -15.812 1 95.5 104 ASP B O 1
ATOM 2165 N N . PRO B 1 105 ? -6.906 -5.293 -17.953 1 95.25 105 PRO B N 1
ATOM 2166 C CA . PRO B 1 105 ? -7.883 -4.234 -18.203 1 95.25 105 PRO B CA 1
ATOM 2167 C C . PRO B 1 105 ? -9.18 -4.422 -17.422 1 95.25 105 PRO B C 1
ATOM 2169 O O . PRO B 1 105 ? -9.828 -3.441 -17.047 1 95.25 105 PRO B O 1
ATOM 2172 N N . GLU B 1 106 ? -9.562 -5.613 -17.234 1 96 106 GLU B N 1
ATOM 2173 C CA . GLU B 1 106 ? -10.797 -5.855 -16.484 1 96 106 GLU B CA 1
ATOM 2174 C C . GLU B 1 106 ? -10.648 -5.445 -15.023 1 96 106 GLU B C 1
ATOM 2176 O O . GLU B 1 106 ? -11.578 -4.895 -14.43 1 96 106 GLU B O 1
ATOM 2181 N N . LEU B 1 107 ? -9.555 -5.73 -14.469 1 96.38 107 LEU B N 1
ATOM 2182 C CA . LEU B 1 107 ? -9.297 -5.336 -13.086 1 96.38 107 LEU B CA 1
ATOM 2183 C C . LEU B 1 107 ? -9.172 -3.822 -12.961 1 96.38 107 LEU B C 1
ATOM 2185 O O . LEU B 1 107 ? -9.617 -3.232 -11.977 1 96.38 107 LEU B O 1
ATOM 2189 N N . ILE B 1 108 ? -8.594 -3.184 -13.984 1 95.5 108 ILE B N 1
ATOM 2190 C CA . ILE B 1 108 ? -8.516 -1.727 -14.023 1 95.5 108 ILE B CA 1
ATOM 2191 C C . ILE B 1 108 ? -9.922 -1.139 -14.023 1 95.5 108 ILE B C 1
ATOM 2193 O O . ILE B 1 108 ? -10.227 -0.219 -13.258 1 95.5 108 ILE B O 1
ATOM 2197 N N . GLU B 1 109 ? -10.75 -1.7 -14.781 1 95.44 109 GLU B N 1
ATOM 2198 C CA . GLU B 1 109 ? -12.133 -1.229 -14.883 1 95.44 109 GLU B CA 1
ATOM 2199 C C . GLU B 1 109 ? -12.867 -1.39 -13.562 1 95.44 109 GLU B C 1
ATOM 2201 O O . GLU B 1 109 ? -13.641 -0.515 -13.164 1 95.44 109 GLU B O 1
ATOM 2206 N N . MET B 1 110 ? -12.672 -2.482 -12.914 1 94.81 110 MET B N 1
ATOM 2207 C CA . MET B 1 110 ? -13.305 -2.729 -11.617 1 94.81 110 MET B CA 1
ATOM 2208 C C . MET B 1 110 ? -12.883 -1.674 -10.602 1 94.81 110 MET B C 1
ATOM 2210 O O . MET B 1 110 ? -13.727 -1.15 -9.867 1 94.81 110 MET B O 1
ATOM 2214 N N . ARG B 1 111 ? -11.625 -1.35 -10.57 1 93.5 111 ARG B N 1
ATOM 2215 C CA . ARG B 1 111 ? -11.109 -0.336 -9.656 1 93.5 111 ARG B CA 1
ATOM 2216 C C . ARG B 1 111 ? -11.695 1.035 -9.977 1 93.5 111 ARG B C 1
ATOM 2218 O O . ARG B 1 111 ? -12.055 1.787 -9.062 1 93.5 111 ARG B O 1
ATOM 2225 N N . GLU B 1 112 ? -11.789 1.349 -11.227 1 93.25 112 GLU B N 1
ATOM 2226 C CA . GLU B 1 112 ? -12.227 2.662 -11.688 1 93.25 112 GLU B CA 1
ATOM 2227 C C . GLU B 1 112 ? -13.719 2.865 -11.43 1 93.25 112 GLU B C 1
ATOM 2229 O O . GLU B 1 112 ? -14.195 4 -11.406 1 93.25 112 GLU B O 1
ATOM 2234 N N . LYS B 1 113 ? -14.383 1.814 -11.258 1 91.19 113 LYS B N 1
ATOM 2235 C CA . LYS B 1 113 ? -15.812 1.906 -10.984 1 91.19 113 LYS B CA 1
ATOM 2236 C C . LYS B 1 113 ? -16.078 2.143 -9.5 1 91.19 113 LYS B C 1
ATOM 2238 O O . LYS B 1 113 ? -17.047 2.801 -9.133 1 91.19 113 LYS B O 1
ATOM 2243 N N . ILE B 1 114 ? -15.211 1.665 -8.695 1 90.69 114 ILE B N 1
ATOM 2244 C CA . ILE B 1 114 ? -15.484 1.64 -7.258 1 90.69 114 ILE B CA 1
ATOM 2245 C C . ILE B 1 114 ? -14.742 2.783 -6.57 1 90.69 114 ILE B C 1
ATOM 2247 O O . ILE B 1 114 ? -15.305 3.457 -5.699 1 90.69 114 ILE B O 1
ATOM 2251 N N . ALA B 1 115 ? -13.547 3.055 -6.941 1 91.56 115 ALA B N 1
ATOM 2252 C CA . ALA B 1 115 ? -12.672 4.008 -6.273 1 91.56 115 ALA B CA 1
ATOM 2253 C C . ALA B 1 115 ? -13.273 5.41 -6.277 1 91.56 115 ALA B C 1
ATOM 2255 O O . ALA B 1 115 ? -13.273 6.094 -5.25 1 91.56 115 ALA B O 1
ATOM 2256 N N . PRO B 1 116 ? -13.914 5.852 -7.383 1 94.56 116 PRO B N 1
ATOM 2257 C CA . PRO B 1 116 ? -14.469 7.207 -7.406 1 94.56 116 PRO B CA 1
ATOM 2258 C C . PRO B 1 116 ? -15.656 7.375 -6.469 1 94.56 116 PRO B C 1
ATOM 2260 O O . PRO B 1 116 ? -15.938 8.484 -6.008 1 94.56 116 PRO B O 1
ATOM 2263 N N . VAL B 1 117 ? -16.312 6.293 -6.207 1 95.62 117 VAL B N 1
ATOM 2264 C CA . VAL B 1 117 ? -17.484 6.363 -5.336 1 95.62 117 VAL B CA 1
ATOM 2265 C C . VAL B 1 117 ? -17.062 6.766 -3.928 1 95.62 117 VAL B C 1
ATOM 2267 O O . VAL B 1 117 ? -17.609 7.711 -3.35 1 95.62 117 VAL B O 1
ATOM 2270 N N . LEU B 1 118 ? -16.125 6.074 -3.383 1 97.25 118 LEU B N 1
ATOM 2271 C CA . LEU B 1 118 ? -15.617 6.406 -2.055 1 97.25 118 LEU B CA 1
ATOM 2272 C C . LEU B 1 118 ? -14.953 7.781 -2.049 1 97.25 118 LEU B C 1
ATOM 2274 O O . LEU B 1 118 ? -15.133 8.555 -1.11 1 97.25 118 LEU B O 1
ATOM 2278 N N . HIS B 1 119 ? -14.234 8.094 -3.113 1 98.06 119 HIS B N 1
ATOM 2279 C CA . HIS B 1 119 ? -13.562 9.383 -3.215 1 98.06 119 HIS B CA 1
ATOM 2280 C C . HIS B 1 119 ? -14.57 10.531 -3.15 1 98.06 119 HIS B C 1
ATOM 2282 O O . HIS B 1 119 ? -14.375 11.492 -2.406 1 98.06 119 HIS B O 1
ATOM 2288 N N . ALA B 1 120 ? -15.609 10.398 -3.898 1 98.31 120 ALA B N 1
ATOM 2289 C CA . ALA B 1 120 ? -16.625 11.438 -3.934 1 98.31 120 ALA B CA 1
ATOM 2290 C C . ALA B 1 120 ? -17.25 11.641 -2.557 1 98.31 120 ALA B C 1
ATOM 2292 O O . ALA B 1 120 ? -17.516 12.773 -2.146 1 98.31 120 ALA B O 1
ATOM 2293 N N . ARG B 1 121 ? -17.484 10.547 -1.913 1 98.38 121 ARG B N 1
ATOM 2294 C CA . ARG B 1 121 ? -18.062 10.656 -0.583 1 98.38 121 ARG B CA 1
ATOM 2295 C C . ARG B 1 121 ? -17.094 11.281 0.404 1 98.38 121 ARG B C 1
ATOM 2297 O O . ARG B 1 121 ? -17.484 12.062 1.271 1 98.38 121 ARG B O 1
ATOM 2304 N N . LEU B 1 122 ? -15.836 10.938 0.3 1 98.75 122 LEU B N 1
ATOM 2305 C CA . LEU B 1 122 ? -14.805 11.562 1.12 1 98.75 122 LEU B CA 1
ATOM 2306 C C . LEU B 1 122 ? -14.758 13.07 0.881 1 98.75 122 LEU B C 1
ATOM 2308 O O . LEU B 1 122 ? -14.688 13.852 1.832 1 98.75 122 LEU B O 1
ATOM 2312 N 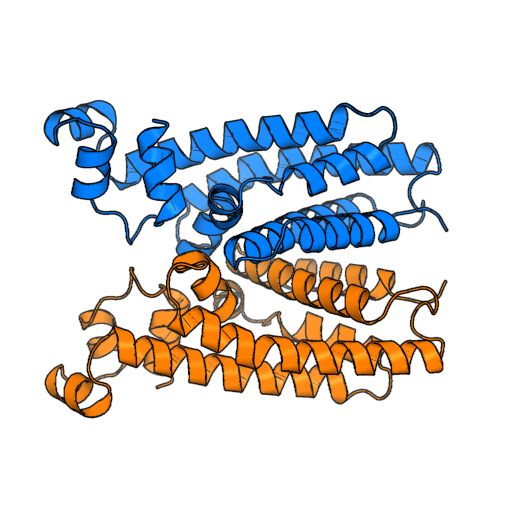N . VAL B 1 123 ? -14.781 13.445 -0.383 1 98.81 123 VAL B N 1
ATOM 2313 C CA . VAL B 1 123 ? -14.766 14.867 -0.731 1 98.81 123 VAL B CA 1
ATOM 2314 C C . VAL B 1 123 ? -15.945 15.578 -0.072 1 98.81 123 VAL B C 1
ATOM 2316 O O . VAL B 1 123 ? -15.781 16.641 0.528 1 98.81 123 VAL B O 1
ATOM 2319 N N . GLN B 1 124 ? -17.109 14.977 -0.158 1 98.69 124 GLN B N 1
ATOM 2320 C CA . GLN B 1 124 ? -18.312 15.555 0.436 1 98.69 124 GLN B CA 1
ATOM 2321 C C . GLN B 1 124 ? -18.156 15.703 1.947 1 98.69 124 GLN B C 1
ATOM 2323 O O . GLN B 1 124 ? -18.5 16.734 2.51 1 98.69 124 GLN B O 1
ATOM 2328 N N . ARG B 1 125 ? -17.672 14.68 2.572 1 98.62 125 ARG B N 1
ATOM 2329 C CA . ARG B 1 125 ? -17.516 14.703 4.023 1 98.62 125 ARG B CA 1
ATOM 2330 C C . ARG B 1 125 ? -16.484 15.742 4.445 1 98.62 125 ARG B C 1
ATOM 2332 O O . ARG B 1 125 ? -16.656 16.422 5.465 1 98.62 125 ARG B O 1
ATOM 2339 N N . ILE B 1 126 ? -15.438 15.867 3.68 1 98.75 126 ILE B N 1
ATOM 2340 C CA . ILE B 1 126 ? -14.406 16.859 3.967 1 98.75 126 ILE B CA 1
ATOM 2341 C C . ILE B 1 126 ? -14.992 18.266 3.848 1 98.75 126 ILE B C 1
ATOM 2343 O O . ILE B 1 126 ? -14.766 19.109 4.715 1 98.75 126 ILE B O 1
ATOM 2347 N N . ARG B 1 127 ? -15.773 18.531 2.814 1 98.75 127 ARG B N 1
ATOM 2348 C CA . ARG B 1 127 ? -16.438 19.828 2.652 1 98.75 127 ARG B CA 1
ATOM 2349 C C . ARG B 1 127 ? -17.359 20.109 3.826 1 98.75 127 ARG B C 1
ATOM 2351 O O . ARG B 1 127 ? -17.406 21.25 4.324 1 98.75 127 ARG B O 1
ATOM 2358 N N . GLU B 1 128 ? -18.125 19.141 4.199 1 98.56 128 GLU B N 1
ATOM 2359 C CA . GLU B 1 128 ? -18.984 19.281 5.367 1 98.56 128 GLU B CA 1
ATOM 2360 C C . GLU B 1 128 ? -18.172 19.656 6.605 1 98.56 128 GLU B C 1
ATOM 2362 O O . GLU B 1 128 ? -18.578 20.547 7.371 1 98.56 128 GLU B O 1
ATOM 2367 N N . GLY B 1 129 ? -17.078 18.922 6.793 1 98.5 129 GLY B N 1
ATOM 2368 C CA . GLY B 1 129 ? -16.203 19.203 7.926 1 98.5 129 GLY B CA 1
ATOM 2369 C C . GLY B 1 129 ? -15.617 20.609 7.883 1 98.5 129 GLY B C 1
ATOM 2370 O O . GLY B 1 129 ? -15.445 21.25 8.922 1 98.5 129 GLY B O 1
ATOM 2371 N N . GLN B 1 130 ? -15.281 21.062 6.691 1 98.44 130 GLN B N 1
ATOM 2372 C CA . GLN B 1 130 ? -14.781 22.422 6.531 1 98.44 130 GLN B CA 1
ATOM 2373 C C . GLN B 1 130 ? -15.859 23.453 6.871 1 98.44 130 GLN B C 1
ATOM 2375 O O . GLN B 1 130 ? -15.586 24.422 7.57 1 98.44 130 GLN B O 1
ATOM 2380 N N . ALA B 1 131 ? -17.047 23.203 6.426 1 98.12 131 ALA B N 1
ATOM 2381 C CA . ALA B 1 131 ? -18.172 24.094 6.703 1 98.12 131 ALA B CA 1
ATOM 2382 C C . ALA B 1 131 ? -18.453 24.172 8.203 1 98.12 131 ALA B C 1
ATOM 2384 O O . ALA B 1 131 ? -18.844 25.234 8.711 1 98.12 131 ALA B O 1
ATOM 2385 N N . LYS B 1 132 ? -18.219 23.109 8.945 1 97.62 132 LYS B N 1
ATOM 2386 C CA . LYS B 1 132 ? -18.484 23.031 10.375 1 97.62 132 LYS B CA 1
ATOM 2387 C C . LYS B 1 132 ? -17.281 23.531 11.18 1 97.62 132 LYS B C 1
ATOM 2389 O O . LYS B 1 132 ? -17.344 23.594 12.414 1 97.62 132 LYS B O 1
ATOM 2394 N N . GLY B 1 133 ? -16.188 23.75 10.547 1 97.62 133 GLY B N 1
ATOM 2395 C CA . GLY B 1 133 ? -14.984 24.234 11.211 1 97.62 133 GLY B CA 1
ATOM 2396 C C . GLY B 1 133 ? -14.18 23.125 11.859 1 97.62 133 GLY B C 1
ATOM 2397 O O . GLY B 1 133 ? -13.273 23.391 12.656 1 97.62 133 GLY B O 1
ATOM 2398 N N . GLU B 1 134 ? -14.477 21.828 11.547 1 97.31 134 GLU B N 1
ATOM 2399 C CA . GLU B 1 134 ? -13.758 20.672 12.07 1 97.31 134 GLU B CA 1
ATOM 2400 C C . GLU B 1 134 ? -12.484 20.406 11.281 1 97.31 134 GLU B C 1
ATOM 2402 O O . GLU B 1 134 ? -11.492 19.922 11.836 1 97.31 134 GLU B O 1
ATOM 2407 N N . ILE B 1 135 ? -12.562 20.641 10.023 1 97.88 135 ILE B N 1
ATOM 2408 C CA . ILE B 1 135 ? -11.453 20.359 9.109 1 97.88 135 ILE B CA 1
ATOM 2409 C C . ILE B 1 135 ? -10.891 21.672 8.57 1 97.88 135 ILE B C 1
ATOM 2411 O O . ILE B 1 135 ? -11.641 22.625 8.312 1 97.88 135 ILE B O 1
ATOM 2415 N N . ASP B 1 136 ? -9.586 21.766 8.461 1 97.19 136 ASP B N 1
ATOM 2416 C CA . ASP B 1 136 ? -8.867 22.938 7.969 1 97.19 136 ASP B CA 1
ATOM 2417 C C . ASP B 1 136 ? -9.461 23.438 6.648 1 97.19 136 ASP B C 1
ATOM 2419 O O . ASP B 1 136 ? -9.438 22.719 5.645 1 97.19 136 ASP B O 1
ATOM 2423 N N . GLY B 1 137 ? -9.945 24.625 6.602 1 97.06 137 GLY B N 1
ATOM 2424 C CA . GLY B 1 137 ? -10.641 25.203 5.457 1 97.06 137 GLY B CA 1
ATOM 2425 C C . GLY B 1 137 ? -9.719 25.5 4.289 1 97.06 137 GLY B C 1
ATOM 2426 O O . GLY B 1 137 ? -10.188 25.734 3.172 1 97.06 137 GLY B O 1
ATOM 2427 N N . SER B 1 138 ? -8.438 25.484 4.492 1 95.44 138 SER B N 1
ATOM 2428 C CA . SER B 1 138 ? -7.488 25.812 3.438 1 95.44 138 SER B CA 1
ATOM 2429 C C . SER B 1 138 ? -7.176 24.609 2.574 1 95.44 138 SER B C 1
ATOM 2431 O O . SER B 1 138 ? -6.578 24.734 1.502 1 95.44 138 SER B O 1
ATOM 2433 N N . LEU B 1 139 ? -7.629 23.422 3.018 1 96.75 139 LEU B N 1
ATOM 2434 C CA . LEU B 1 139 ? -7.324 22.203 2.275 1 96.75 139 LEU B CA 1
ATOM 2435 C C . LEU B 1 139 ? -8.219 22.078 1.047 1 96.75 139 LEU B C 1
ATOM 2437 O O . LEU B 1 139 ? -9.414 22.391 1.108 1 96.75 139 LEU B O 1
ATOM 2441 N N . GLU B 1 140 ? -7.613 21.719 -0.067 1 97.62 140 GLU B N 1
ATOM 2442 C CA . GLU B 1 140 ? -8.43 21.344 -1.219 1 97.62 140 GLU B CA 1
ATOM 2443 C C . GLU B 1 140 ? -9.109 20 -0.997 1 97.62 140 GLU B C 1
ATOM 2445 O O . GLU B 1 140 ? -8.438 18.984 -0.813 1 97.62 140 GLU B O 1
ATOM 2450 N N . PRO B 1 141 ? -10.414 19.953 -0.973 1 98.44 141 PRO B N 1
ATOM 2451 C CA . PRO B 1 141 ? -11.148 18.75 -0.551 1 98.44 141 PRO B CA 1
ATOM 2452 C C . PRO B 1 141 ? -10.773 17.516 -1.362 1 98.44 141 PRO B C 1
ATOM 2454 O O . PRO B 1 141 ? -10.594 16.422 -0.797 1 98.44 141 PRO B O 1
ATOM 2457 N N . ALA B 1 142 ? -10.656 17.625 -2.66 1 98.38 142 ALA B N 1
ATOM 2458 C CA . ALA B 1 142 ? -10.328 16.469 -3.504 1 98.38 142 ALA B CA 1
ATOM 2459 C C . ALA B 1 142 ? -8.938 15.938 -3.182 1 98.38 142 ALA B C 1
ATOM 2461 O O . ALA B 1 142 ? -8.719 14.719 -3.176 1 98.38 142 ALA B O 1
ATOM 2462 N N . GLU B 1 143 ? -7.996 16.797 -2.949 1 97.44 143 GLU B N 1
ATOM 2463 C CA . GLU B 1 143 ? -6.645 16.391 -2.576 1 97.44 143 GLU B CA 1
ATOM 2464 C C . GLU B 1 143 ? -6.633 15.711 -1.211 1 97.44 143 GLU B C 1
ATOM 2466 O O . GLU B 1 143 ? -5.961 14.695 -1.024 1 97.44 143 GLU B O 1
ATOM 2471 N N . ALA B 1 144 ? -7.371 16.328 -0.309 1 98.25 144 ALA B N 1
ATOM 2472 C CA . ALA B 1 144 ? -7.473 15.734 1.022 1 98.25 144 ALA B CA 1
ATOM 2473 C C . ALA B 1 144 ? -8.102 14.352 0.957 1 98.25 144 ALA B C 1
ATOM 2475 O O . ALA B 1 144 ? -7.684 13.43 1.668 1 98.25 144 ALA B O 1
ATOM 2476 N N . ALA B 1 145 ? -9.133 14.188 0.101 1 98.69 145 ALA B N 1
ATOM 2477 C CA . ALA B 1 145 ? -9.773 12.891 -0.088 1 98.69 145 ALA B CA 1
ATOM 2478 C C . ALA B 1 145 ? -8.781 11.867 -0.637 1 98.69 145 ALA B C 1
ATOM 2480 O O . ALA B 1 145 ? -8.719 10.734 -0.158 1 98.69 145 ALA B O 1
ATOM 2481 N N . SER B 1 146 ? -7.988 12.258 -1.646 1 98.31 146 SER B N 1
ATOM 2482 C CA . SER B 1 146 ? -6.973 11.383 -2.221 1 98.31 146 SER B CA 1
ATOM 2483 C C . SER B 1 146 ? -5.93 10.992 -1.179 1 98.31 146 SER B C 1
ATOM 2485 O O . SER B 1 146 ? -5.461 9.852 -1.164 1 98.31 146 SER B O 1
ATOM 2487 N N . PHE B 1 147 ? -5.633 11.938 -0.371 1 97.81 147 PHE B N 1
ATOM 2488 C CA . PHE B 1 147 ? -4.691 11.719 0.719 1 97.81 147 PHE B CA 1
ATOM 2489 C C . PHE B 1 147 ? -5.219 10.664 1.684 1 97.81 147 PHE B C 1
ATOM 2491 O O . PHE B 1 147 ? -4.48 9.758 2.088 1 97.81 147 PHE B O 1
ATOM 2498 N N . ILE B 1 148 ? -6.461 10.719 2.08 1 98.62 148 ILE B N 1
ATOM 2499 C CA . ILE B 1 148 ? -7.07 9.742 2.973 1 98.62 148 ILE B CA 1
ATOM 2500 C C . ILE B 1 148 ? -7.094 8.367 2.299 1 98.62 148 ILE B C 1
ATOM 2502 O O . ILE B 1 148 ? -6.781 7.355 2.928 1 98.62 148 ILE B O 1
ATOM 2506 N N . GLN B 1 149 ? -7.43 8.297 1.039 1 98.19 149 GLN B N 1
ATOM 2507 C CA . GLN B 1 149 ? -7.457 7.027 0.323 1 98.19 149 GLN B CA 1
ATOM 2508 C C . GLN B 1 149 ? -6.062 6.414 0.245 1 98.19 149 GLN B C 1
ATOM 2510 O O . GLN B 1 149 ? -5.902 5.199 0.388 1 98.19 149 GLN B O 1
ATOM 2515 N N . MET B 1 150 ? -5.078 7.219 -0.016 1 97.62 150 MET B N 1
ATOM 2516 C CA . MET B 1 150 ? -3.701 6.73 0 1 97.62 150 MET B CA 1
ATOM 2517 C C . MET B 1 150 ? -3.334 6.184 1.376 1 97.62 150 MET B C 1
ATOM 2519 O O . MET B 1 150 ? -2.648 5.168 1.481 1 97.62 150 MET B O 1
ATOM 2523 N N . THR B 1 151 ? -3.811 6.875 2.42 1 98.06 151 THR B N 1
ATOM 2524 C CA . THR B 1 151 ? -3.584 6.422 3.787 1 98.06 151 THR B CA 1
ATOM 2525 C C . THR B 1 151 ? -4.246 5.07 4.027 1 98.06 151 THR B C 1
ATOM 2527 O O . THR B 1 151 ? -3.662 4.188 4.66 1 98.06 151 THR B O 1
ATOM 2530 N N . MET B 1 152 ? -5.457 4.895 3.539 1 98.62 152 MET B N 1
ATOM 2531 C CA . MET B 1 152 ? -6.137 3.605 3.65 1 98.62 152 MET B CA 1
ATOM 2532 C C . MET B 1 152 ? -5.258 2.479 3.121 1 98.62 152 MET B C 1
ATOM 2534 O O . MET B 1 152 ? -5.086 1.453 3.783 1 98.62 152 MET B O 1
ATOM 2538 N N . THR B 1 153 ? -4.719 2.725 1.978 1 98.31 153 THR B N 1
ATOM 2539 C CA . THR B 1 153 ? -3.861 1.727 1.345 1 98.31 153 THR B CA 1
ATOM 2540 C C . THR B 1 153 ? -2.623 1.459 2.195 1 98.31 153 THR B C 1
ATOM 2542 O O . THR B 1 153 ? -2.264 0.303 2.432 1 98.31 153 THR B O 1
ATOM 2545 N N . GLY B 1 154 ? -1.989 2.518 2.656 1 98.38 154 GLY B N 1
ATOM 2546 C CA . GLY B 1 154 ? -0.83 2.359 3.52 1 98.38 154 GLY B CA 1
ATOM 2547 C C . GLY B 1 154 ? -1.12 1.543 4.766 1 98.38 154 GLY B C 1
ATOM 2548 O O . GLY B 1 154 ? -0.33 0.675 5.141 1 98.38 154 GLY B O 1
ATOM 2549 N N . LEU B 1 155 ? -2.24 1.818 5.398 1 98.62 155 LEU B N 1
ATOM 2550 C CA . LEU B 1 155 ? -2.643 1.078 6.59 1 98.62 155 LEU B CA 1
ATOM 2551 C C . LEU B 1 155 ? -2.854 -0.397 6.27 1 98.62 155 LEU B C 1
ATOM 2553 O O . LEU B 1 155 ? -2.451 -1.27 7.043 1 98.62 155 LEU B O 1
ATOM 2557 N N . GLN B 1 156 ? -3.436 -0.643 5.164 1 98.44 156 GLN B N 1
ATOM 2558 C CA . GLN B 1 156 ? -3.773 -2.014 4.793 1 98.44 156 GLN B CA 1
ATOM 2559 C C . GLN B 1 156 ? -2.521 -2.812 4.445 1 98.44 156 GLN B C 1
ATOM 2561 O O . GLN B 1 156 ? -2.424 -3.998 4.773 1 98.44 156 GLN B O 1
ATOM 2566 N N . VAL B 1 157 ? -1.562 -2.189 3.766 1 98.44 157 VAL B N 1
ATOM 2567 C CA . VAL B 1 157 ? -0.299 -2.863 3.484 1 98.44 157 VAL B CA 1
ATOM 2568 C C . VAL B 1 157 ? 0.454 -3.117 4.789 1 98.44 157 VAL B C 1
ATOM 2570 O O . VAL B 1 157 ? 1.041 -4.188 4.973 1 98.44 157 VAL B O 1
ATOM 2573 N N . ALA B 1 158 ? 0.44 -2.111 5.688 1 98.19 158 ALA B N 1
ATOM 2574 C CA . ALA B 1 158 ? 1.076 -2.305 6.984 1 98.19 158 ALA B CA 1
ATOM 2575 C C . ALA B 1 158 ? 0.434 -3.463 7.742 1 98.19 158 ALA B C 1
ATOM 2577 O O . ALA B 1 158 ? 1.131 -4.266 8.375 1 98.19 158 ALA B O 1
ATOM 2578 N N . ALA B 1 159 ? -0.863 -3.555 7.711 1 98.31 159 ALA B N 1
ATOM 2579 C CA . ALA B 1 159 ? -1.575 -4.668 8.328 1 98.31 159 ALA B CA 1
ATOM 2580 C C . ALA B 1 159 ? -1.145 -6 7.727 1 98.31 159 ALA B C 1
ATOM 2582 O O . ALA B 1 159 ? -0.837 -6.949 8.453 1 98.31 159 ALA B O 1
ATOM 2583 N N . ARG B 1 160 ? -1.098 -6.039 6.41 1 97.94 160 ARG B N 1
ATOM 2584 C CA . ARG B 1 160 ? -0.656 -7.238 5.699 1 97.94 160 ARG B CA 1
ATOM 2585 C C . ARG B 1 160 ? 0.749 -7.641 6.133 1 97.94 160 ARG B C 1
ATOM 2587 O O . ARG B 1 160 ? 1.066 -8.828 6.195 1 97.94 160 ARG B O 1
ATOM 2594 N N . GLY B 1 161 ? 1.513 -6.668 6.383 1 97.19 161 GLY B N 1
ATOM 2595 C CA . GLY B 1 161 ? 2.887 -6.906 6.797 1 97.19 161 GLY B CA 1
ATOM 2596 C C . GLY B 1 161 ? 3.016 -7.262 8.266 1 97.19 161 GLY B C 1
ATOM 2597 O O . GLY B 1 161 ? 4.121 -7.496 8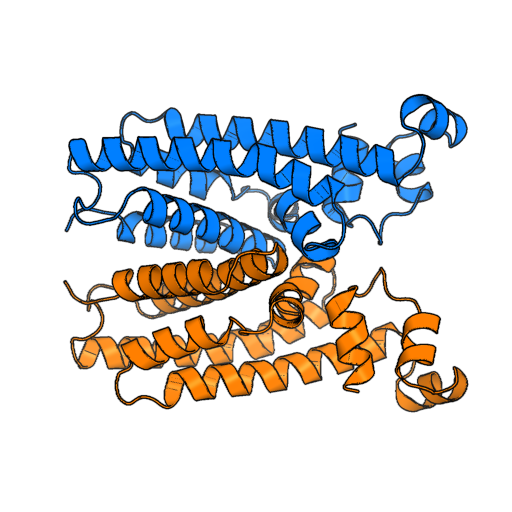.758 1 97.19 161 GLY B O 1
ATOM 2598 N N . GLY B 1 162 ? 1.894 -7.18 9.055 1 96.94 162 GLY B N 1
ATOM 2599 C CA . GLY B 1 162 ? 1.934 -7.676 10.422 1 96.94 162 GLY B CA 1
ATOM 2600 C C . GLY B 1 162 ? 1.896 -6.57 11.461 1 96.94 162 GLY B C 1
ATOM 2601 O O . GLY B 1 162 ? 2.09 -6.824 12.648 1 96.94 162 GLY B O 1
ATOM 2602 N N . ALA B 1 163 ? 1.682 -5.359 11.047 1 97.19 163 ALA B N 1
ATOM 2603 C CA . ALA B 1 163 ? 1.587 -4.273 12.016 1 97.19 163 ALA B CA 1
ATOM 2604 C C . ALA B 1 163 ? 0.462 -4.527 13.016 1 97.19 163 ALA B C 1
ATOM 2606 O O . ALA B 1 163 ? -0.604 -5.027 12.648 1 97.19 163 ALA B O 1
ATOM 2607 N N . GLY B 1 164 ? 0.689 -4.145 14.266 1 97.5 164 GLY B N 1
ATOM 2608 C CA . GLY B 1 164 ? -0.302 -4.336 15.312 1 97.5 164 GLY B CA 1
ATOM 2609 C C . GLY B 1 164 ? -1.433 -3.328 15.258 1 97.5 164 GLY B C 1
ATOM 2610 O O . GLY B 1 164 ? -1.273 -2.24 14.703 1 97.5 164 GLY B O 1
ATOM 2611 N N . ALA B 1 165 ? -2.543 -3.729 15.875 1 97.94 165 ALA B N 1
ATOM 2612 C CA . ALA B 1 165 ? -3.744 -2.898 15.828 1 97.94 165 ALA B CA 1
ATOM 2613 C C . ALA B 1 165 ? -3.488 -1.532 16.469 1 97.94 165 ALA B C 1
ATOM 2615 O O . ALA B 1 165 ? -3.887 -0.502 15.914 1 97.94 165 ALA B O 1
ATOM 2616 N N . ASP B 1 166 ? -2.814 -1.441 17.547 1 97.75 166 ASP B N 1
ATOM 2617 C CA . ASP B 1 166 ? -2.564 -0.186 18.25 1 97.75 166 ASP B CA 1
ATOM 2618 C C . ASP B 1 166 ? -1.735 0.767 17.406 1 97.75 166 ASP B C 1
ATOM 2620 O O . ASP B 1 166 ? -2.012 1.968 17.344 1 97.75 166 ASP B O 1
ATOM 2624 N N . ASP B 1 167 ? -0.708 0.2 16.781 1 97.56 167 ASP B N 1
ATOM 2625 C CA . ASP B 1 167 ? 0.129 1.011 15.898 1 97.56 167 ASP B CA 1
ATOM 2626 C C . ASP B 1 167 ? -0.683 1.579 14.734 1 97.56 167 ASP B C 1
ATOM 2628 O O . ASP B 1 167 ? -0.553 2.758 14.398 1 97.56 167 ASP B O 1
ATOM 2632 N N . LEU B 1 168 ? -1.531 0.776 14.188 1 98.56 168 LEU B N 1
ATOM 2633 C CA . LEU B 1 168 ? -2.33 1.188 13.039 1 98.56 168 LEU B CA 1
ATOM 2634 C C . LEU B 1 168 ? -3.375 2.221 13.445 1 98.56 168 LEU B C 1
ATOM 2636 O O . LEU B 1 168 ? -3.623 3.184 12.719 1 98.56 168 LEU B O 1
ATOM 2640 N N . HIS B 1 169 ? -3.973 2.025 14.602 1 98.5 169 HIS B N 1
ATOM 2641 C CA . HIS B 1 169 ? -4.902 3.023 15.117 1 98.5 169 HIS B CA 1
ATOM 2642 C C . HIS B 1 169 ? -4.203 4.355 15.367 1 98.5 169 HIS B C 1
ATOM 2644 O O . HIS B 1 169 ? -4.766 5.418 15.102 1 98.5 169 HIS B O 1
ATOM 2650 N N . GLY B 1 170 ? -2.994 4.223 15.922 1 98.12 170 GLY B N 1
ATOM 2651 C CA . GLY B 1 170 ? -2.211 5.43 16.125 1 98.12 170 GLY B CA 1
ATOM 2652 C C . GLY B 1 170 ? -1.945 6.188 14.836 1 98.12 170 GLY B C 1
ATOM 2653 O O . GLY B 1 170 ? -2.057 7.414 14.797 1 98.12 170 GLY B O 1
ATOM 2654 N N . LEU B 1 171 ? -1.635 5.473 13.781 1 98.19 171 LEU B N 1
ATOM 2655 C CA . LEU B 1 171 ? -1.384 6.09 12.477 1 98.19 171 LEU B CA 1
ATOM 2656 C C . LEU B 1 171 ? -2.656 6.715 11.922 1 98.19 171 LEU B C 1
ATOM 2658 O O . LEU B 1 171 ? -2.611 7.789 11.32 1 98.19 171 LEU B O 1
ATOM 2662 N N . ALA B 1 172 ? -3.771 6.004 12.102 1 98.56 172 ALA B N 1
ATOM 2663 C CA . ALA B 1 172 ? -5.059 6.551 11.68 1 98.56 172 ALA B CA 1
ATOM 2664 C C . ALA B 1 172 ? -5.348 7.875 12.391 1 98.56 172 ALA B C 1
ATOM 2666 O O . ALA B 1 172 ? -5.711 8.859 11.742 1 98.56 172 ALA B O 1
ATOM 2667 N N . ARG B 1 173 ? -5.16 7.914 13.688 1 98.12 173 ARG B N 1
ATOM 2668 C CA . ARG B 1 173 ? -5.398 9.125 14.469 1 98.12 173 ARG B CA 1
ATOM 2669 C C . ARG B 1 173 ? -4.449 10.242 14.047 1 98.12 173 ARG B C 1
ATOM 2671 O O . ARG B 1 173 ? -4.863 11.391 13.906 1 98.12 173 ARG B O 1
ATOM 2678 N N . PHE B 1 174 ? -3.225 9.852 13.859 1 97.62 174 PHE B N 1
ATOM 2679 C CA . PHE B 1 174 ? -2.229 10.82 13.422 1 97.62 174 PHE B CA 1
ATOM 2680 C C . PHE B 1 174 ? -2.646 11.469 12.109 1 97.62 174 PHE B C 1
ATOM 2682 O O . PHE B 1 174 ? -2.58 12.695 11.961 1 97.62 174 PHE B O 1
ATOM 2689 N N . THR B 1 175 ? -3.096 10.688 11.172 1 97.69 175 THR B N 1
ATOM 2690 C CA . THR B 1 175 ? -3.5 11.148 9.852 1 97.69 175 THR B CA 1
ATOM 2691 C C . THR B 1 175 ? -4.695 12.094 9.945 1 97.69 175 THR B C 1
ATOM 2693 O O . THR B 1 175 ? -4.688 13.18 9.352 1 97.69 175 THR B O 1
ATOM 2696 N N . VAL B 1 176 ? -5.676 11.719 10.711 1 97.81 176 VAL B N 1
ATOM 2697 C CA . VAL B 1 176 ? -6.895 12.516 10.844 1 97.81 176 VAL B CA 1
ATOM 2698 C C . VAL B 1 176 ? -6.574 13.844 11.523 1 97.81 176 VAL B C 1
ATOM 2700 O O . VAL B 1 176 ? -7.133 14.883 11.172 1 97.81 176 VAL B O 1
ATOM 2703 N N . ASP B 1 177 ? -5.664 13.82 12.469 1 96.25 177 ASP B N 1
ATOM 2704 C CA . ASP B 1 177 ? -5.262 15.031 13.172 1 96.25 177 ASP B CA 1
ATOM 2705 C C . ASP B 1 177 ? -4.625 16.031 12.219 1 96.25 177 ASP B C 1
ATOM 2707 O O . ASP B 1 177 ? -4.637 17.25 12.484 1 96.25 177 ASP B O 1
ATOM 2711 N N . ARG B 1 178 ? -4.082 15.508 11.102 1 94.56 178 ARG B N 1
ATOM 2712 C CA . ARG B 1 178 ? -3.451 16.391 10.125 1 94.56 178 ARG B CA 1
ATOM 2713 C C . ARG B 1 178 ? -4.496 17.188 9.359 1 94.56 178 ARG B 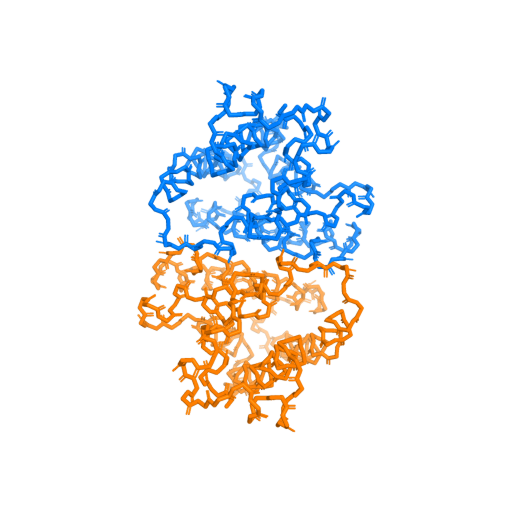C 1
ATOM 2715 O O . ARG B 1 178 ? -4.164 18.172 8.688 1 94.56 178 ARG B O 1
ATOM 2722 N N . LEU B 1 179 ? -5.762 16.75 9.43 1 96.06 179 LEU B N 1
ATOM 2723 C CA . LEU B 1 179 ? -6.832 17.406 8.695 1 96.06 179 LEU B CA 1
ATOM 2724 C C . LEU B 1 179 ? -7.484 18.5 9.555 1 96.06 179 LEU B C 1
ATOM 2726 O O . LEU B 1 179 ? -8.211 19.344 9.039 1 96.06 179 LEU B O 1
ATOM 2730 N N . ARG B 1 180 ? -7.242 18.422 10.812 1 93.25 180 ARG B N 1
ATOM 2731 C CA . ARG B 1 180 ? -7.961 19.281 11.758 1 93.25 180 ARG B CA 1
ATOM 2732 C C . ARG B 1 180 ? -7.645 20.75 11.516 1 93.25 180 ARG B C 1
ATOM 2734 O O . ARG B 1 180 ? -6.516 21.094 11.172 1 93.25 180 ARG B O 1
ATOM 2741 N N . ALA B 1 181 ? -8.648 21.516 11.672 1 86.25 181 ALA B N 1
ATOM 2742 C CA . ALA B 1 181 ? -8.484 22.969 11.648 1 86.25 181 ALA B CA 1
ATOM 2743 C C . ALA B 1 181 ? -7.562 23.422 12.773 1 86.25 181 ALA B C 1
ATOM 2745 O O . ALA B 1 181 ? -7.59 22.875 13.875 1 86.25 181 ALA B O 1
ATOM 2746 N N . LYS B 1 182 ? -6.469 24.188 12.359 1 70.44 182 LYS B N 1
ATOM 2747 C CA . LYS B 1 182 ? -5.605 24.766 13.383 1 70.44 182 LYS B CA 1
ATOM 2748 C C . LYS B 1 182 ? -6.277 25.969 14.047 1 70.44 182 LYS B C 1
ATOM 2750 O O . LYS B 1 182 ? -7.113 26.641 13.438 1 70.44 182 LYS B O 1
#

Foldseek 3Di:
DVQLLVQCLQQNQVRDDPVNSCVSVVHDPVVCCVVQNDSVSSVLVSLLVQLVVLLVVLLCLCPVDPANLSSLLSSQLVQADQDLVVLLSFGSLLVVCVVQPVPDPVNVVSCVVRVVVQLVSQLVSLVVNLVVQFFAVVDDSSVLSVVSVVLSSVLRVCSNVRDHSVVSSVSSVVSSVVGGHD/DVQLLVQCLQQNQVRDDPVNSCVSVVHDPVVCCVVQNDSVSSSLVSLLVQLVVLLVVLLCLCPVDPANLSSLLSSQLVQADQDLVVLLSFGSLLVVCVVQPVPDPVNVVSCVVRVVVQLVSQLVSLVVNLVVQFFAVVDDSSVLSVVSVVLSSVLRVCSNVRDHSVVSSVSSVVSSVVGGHD

pLDDT: mean 96.73, std 2.65, range [70.19, 98.81]

InterPro domains:
  IPR001647 DNA-binding HTH domain, TetR-type [PF00440] (2-46)
  IPR001647 DNA-binding HTH domain, TetR-type [PS50977] (1-54)
  IPR009057 Homedomain-like superfamily [SSF46689] (2-70)
  IPR036271 Tetracyclin repressor-like, C-terminal domain superfamily [SSF48498] (67-179)